Protein AF-A0A0N5BZD2-F1 (afdb_monomer)

Nearest PDB structures (foldseek):
  7xgg-assembly2_D  TM=2.241E-01  e=4.683E+00  synthetic construct

Solvent-accessible surface area (backbone atoms only — not comparable to full-atom values): 16360 Å² total; per-residue (Å²): 124,56,60,62,57,51,47,51,53,45,58,66,35,65,78,34,68,46,75,58,89,97,44,78,42,80,44,70,79,73,68,82,85,70,56,70,70,59,50,28,54,63,69,73,37,58,90,63,58,58,48,58,55,76,68,53,34,55,70,44,29,62,57,26,30,58,45,47,82,82,51,54,44,32,75,64,44,58,78,33,52,57,84,83,73,74,56,97,78,53,53,83,48,41,62,38,61,72,42,56,41,61,50,35,28,56,37,54,47,28,35,46,52,41,29,49,52,54,51,44,38,67,7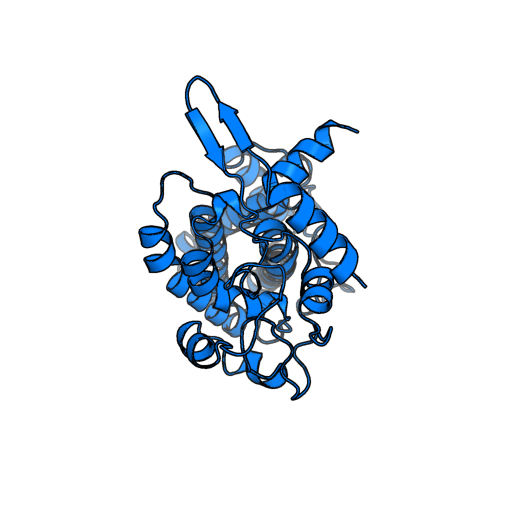4,70,69,51,54,42,46,60,49,25,48,52,50,25,57,47,26,66,77,75,46,101,62,68,54,42,80,68,49,41,58,64,64,61,60,74,55,87,90,61,69,57,56,57,53,89,45,60,74,99,59,54,46,71,47,34,50,51,47,45,50,38,52,28,56,48,42,51,55,50,50,73,73,34,86,86,56,54,70,54,60,53,35,49,34,55,28,34,47,26,51,49,50,48,50,48,62,41,60,46,82,89,59,53,57,65,65,37,48,73,45,45,49,61,35,45,34,47,34,51,50,28,43,51,70,60,38,68,71,52,74,66,34,48,63,65,56,49,55,48,38,48,45,60,20,37,73,56,73,38,56,50,59,82,61,42,54,57,71,59,62,60,54,57,66,76,76,116

Secondary structure (DSSP, 8-state):
-THHHHHHHHHHHHT-EEEETTEEEE---------HHHHHHHTT-----BS-SSS---SSB---GGGTTTS-SHHHHHTTB-SS---TTS-TTGGG---HIIIIIIIIIHHHHHHHHHHHHHHH---HHHHHHHHHHHHHHH-SSTHHHH--TTTT---GGG--TTS----S--HHHHHHHHHHHHHHHHHHHHH-TT--HHHHHHHHHHHHHHHHHHHHH-TTS-HHHHHHHHHHHHHHHHHHHHHH-TT---BHHHHHGGGHHHHHHHH--GGGT-SHHHHHHHTT--

Structure (mmCIF, N/CA/C/O backbone):
data_AF-A0A0N5BZD2-F1
#
_entry.id   AF-A0A0N5BZD2-F1
#
loop_
_atom_site.group_PDB
_atom_site.id
_atom_site.type_symbol
_atom_site.label_atom_id
_atom_site.label_alt_id
_atom_site.label_comp_id
_atom_site.label_asym_id
_atom_site.label_entity_id
_atom_site.label_seq_id
_atom_site.pdbx_PDB_ins_code
_atom_site.Cartn_x
_atom_site.Cartn_y
_atom_site.Cartn_z
_atom_site.occupancy
_atom_site.B_iso_or_equiv
_atom_site.auth_seq_id
_atom_site.auth_comp_id
_atom_site.auth_asym_id
_atom_site.auth_atom_id
_atom_site.pdbx_PDB_model_num
ATOM 1 N N . MET A 1 1 ? -16.026 -17.585 14.829 1.00 62.00 1 MET A N 1
ATOM 2 C CA . MET A 1 1 ? -14.996 -18.369 15.542 1.00 62.00 1 MET A CA 1
ATOM 3 C C . MET A 1 1 ? -14.231 -17.483 16.522 1.00 62.00 1 MET A C 1
ATOM 5 O O . MET A 1 1 ? -14.294 -17.803 17.689 1.00 62.00 1 MET A O 1
ATOM 9 N N . TYR A 1 2 ? -13.684 -16.330 16.109 1.00 76.50 2 TYR A N 1
ATOM 10 C CA . TYR A 1 2 ? -12.877 -15.429 16.964 1.00 76.50 2 TYR A CA 1
ATOM 11 C C . TYR A 1 2 ? -13.615 -14.558 18.003 1.00 76.50 2 TYR A C 1
ATOM 13 O O . TYR A 1 2 ? -12.978 -13.855 18.783 1.00 76.50 2 TYR A O 1
ATOM 21 N N . GLU A 1 3 ? -14.952 -14.544 18.020 1.00 76.69 3 GLU A N 1
ATOM 22 C CA . GLU A 1 3 ? -15.727 -13.659 18.911 1.00 76.69 3 GLU A CA 1
ATOM 23 C C . GLU A 1 3 ? -15.420 -13.933 20.397 1.00 76.69 3 GLU A C 1
ATOM 25 O O . GLU A 1 3 ? -15.344 -13.006 21.204 1.00 76.69 3 GLU A O 1
ATOM 30 N N . ARG A 1 4 ? -15.179 -15.202 20.760 1.00 82.06 4 ARG A N 1
ATOM 31 C CA . ARG A 1 4 ? -14.854 -15.606 22.135 1.00 82.06 4 ARG A CA 1
ATOM 32 C C . ARG A 1 4 ? -13.476 -15.097 22.557 1.00 82.06 4 ARG A C 1
ATOM 34 O O . ARG A 1 4 ? -13.333 -14.595 23.669 1.00 82.06 4 ARG A O 1
ATOM 41 N N . GLU A 1 5 ? -12.484 -15.230 21.687 1.00 84.50 5 GLU A N 1
ATOM 42 C CA . GLU A 1 5 ? -11.100 -14.816 21.905 1.00 84.50 5 GLU A CA 1
ATOM 43 C C . GLU A 1 5 ? -11.002 -13.290 21.990 1.00 84.50 5 GLU A C 1
ATOM 45 O O . GLU A 1 5 ? -10.380 -12.769 22.915 1.00 84.50 5 GLU A O 1
ATOM 50 N N . ILE A 1 6 ? -11.696 -12.573 21.097 1.00 83.25 6 ILE A N 1
ATOM 51 C CA . ILE A 1 6 ? -11.788 -11.106 21.128 1.00 83.25 6 ILE A CA 1
ATOM 52 C C . ILE A 1 6 ? -12.435 -10.651 22.436 1.00 83.25 6 ILE A C 1
ATOM 54 O O . ILE A 1 6 ? -11.870 -9.815 23.141 1.00 83.25 6 ILE A O 1
ATOM 58 N N . ARG A 1 7 ? -13.577 -11.238 22.817 1.00 84.12 7 ARG A N 1
ATOM 59 C CA . ARG A 1 7 ? -14.253 -10.903 24.077 1.00 84.12 7 ARG A CA 1
ATOM 60 C C . ARG A 1 7 ? -13.376 -11.196 25.291 1.00 84.12 7 ARG A C 1
ATOM 62 O O . ARG A 1 7 ? -13.343 -10.402 26.231 1.00 84.12 7 ARG A O 1
ATOM 69 N N . PHE A 1 8 ? -12.655 -12.316 25.281 1.00 84.25 8 PHE A N 1
ATOM 70 C CA . PHE A 1 8 ? -11.709 -12.658 26.339 1.00 84.25 8 PHE A CA 1
ATOM 71 C C . PHE A 1 8 ? -10.589 -11.615 26.450 1.00 84.25 8 PHE A C 1
ATOM 73 O O . PHE A 1 8 ? -10.338 -11.119 27.549 1.00 84.25 8 PHE A O 1
ATOM 80 N N . ALA A 1 9 ? -9.966 -11.242 25.328 1.00 82.38 9 ALA A N 1
ATOM 81 C CA . ALA A 1 9 ? -8.904 -10.241 25.292 1.00 82.38 9 ALA A CA 1
ATOM 82 C C . ALA A 1 9 ? -9.408 -8.871 25.769 1.00 82.38 9 ALA A C 1
ATOM 84 O O . ALA A 1 9 ? -8.851 -8.305 26.707 1.00 82.38 9 ALA A O 1
ATOM 85 N N . VAL A 1 10 ? -10.514 -8.372 25.210 1.00 82.94 10 VAL A N 1
ATOM 86 C CA . VAL A 1 10 ? -11.110 -7.084 25.606 1.00 82.94 10 VAL A CA 1
ATOM 87 C C . VAL A 1 10 ? -11.435 -7.064 27.099 1.00 82.94 10 VAL A C 1
ATOM 89 O O . VAL A 1 10 ? -11.092 -6.102 27.787 1.00 82.94 10 VAL A O 1
ATOM 92 N N . LYS A 1 11 ? -12.026 -8.141 27.635 1.00 83.25 11 LYS A N 1
ATOM 93 C CA . LYS A 1 11 ? -12.341 -8.241 29.065 1.00 83.25 11 LYS A CA 1
ATOM 94 C C . LYS A 1 11 ? -11.089 -8.187 29.944 1.00 83.25 11 LYS A C 1
ATOM 96 O O . LYS A 1 11 ? -11.136 -7.567 30.999 1.00 83.25 11 LYS A O 1
ATOM 101 N N . LYS A 1 12 ? -9.975 -8.798 29.523 1.00 83.31 12 LYS A N 1
ATOM 102 C CA . LYS A 1 12 ? -8.704 -8.751 30.269 1.00 83.31 12 LYS A CA 1
ATOM 103 C C . LYS A 1 12 ? -8.138 -7.336 30.388 1.00 83.31 12 LYS A C 1
ATOM 105 O O . LYS A 1 12 ? -7.534 -7.026 31.408 1.00 83.31 12 LYS A O 1
ATOM 110 N N . PHE A 1 13 ? -8.348 -6.493 29.379 1.00 83.06 13 PHE A N 1
ATOM 111 C CA . PHE A 1 13 ? -7.853 -5.115 29.375 1.00 83.06 13 PHE A CA 1
ATOM 112 C C . PHE A 1 13 ? -8.835 -4.099 29.965 1.00 83.06 13 PHE A C 1
ATOM 114 O O . PHE A 1 13 ? -8.393 -3.045 30.406 1.00 83.06 13 PHE A O 1
ATOM 121 N N . LYS A 1 14 ? -10.142 -4.396 29.995 1.00 76.19 14 LYS A N 1
ATOM 122 C CA . LYS A 1 14 ? -11.198 -3.452 30.410 1.00 76.19 14 LYS A CA 1
ATOM 123 C C . LYS A 1 14 ? -11.001 -2.882 31.820 1.00 76.19 14 LYS A C 1
ATOM 125 O O . LYS A 1 14 ? -11.284 -1.707 32.034 1.00 76.19 14 LYS A O 1
ATOM 130 N N . ASP A 1 15 ? -10.487 -3.700 32.735 1.00 75.00 15 ASP A N 1
ATOM 131 C CA . ASP A 1 15 ? -10.281 -3.334 34.142 1.00 75.00 15 ASP A CA 1
ATOM 132 C C . ASP A 1 15 ? -8.791 -3.161 34.489 1.00 75.00 15 ASP A C 1
ATOM 134 O O . ASP A 1 15 ? -8.424 -3.024 35.657 1.00 75.00 15 ASP A O 1
ATOM 138 N N . LEU A 1 16 ? -7.909 -3.184 33.483 1.00 85.75 16 LEU A N 1
ATOM 139 C CA . LEU A 1 16 ? -6.476 -3.066 33.709 1.00 85.75 16 LEU A CA 1
ATOM 140 C C . LEU A 1 16 ? -6.120 -1.611 34.032 1.00 85.75 16 LEU A C 1
ATOM 142 O O . LEU A 1 16 ? -6.327 -0.698 33.228 1.00 85.75 16 LEU A O 1
ATOM 146 N N . GLN A 1 17 ? -5.534 -1.412 35.207 1.00 87.69 17 GLN A N 1
ATOM 147 C CA . GLN A 1 17 ? -4.931 -0.150 35.612 1.00 87.69 17 GLN A CA 1
ATOM 148 C C . GLN A 1 17 ? -3.417 -0.314 35.686 1.00 87.69 17 GLN A C 1
ATOM 150 O O . GLN A 1 17 ? -2.912 -1.266 36.280 1.00 87.69 17 GLN A O 1
ATOM 155 N N . LEU A 1 18 ? -2.691 0.618 35.075 1.00 87.75 18 LEU A N 1
ATOM 156 C CA . LEU A 1 18 ? -1.237 0.677 35.144 1.00 87.75 18 LEU A CA 1
ATOM 157 C C . LEU A 1 18 ? -0.830 1.814 36.070 1.00 87.75 18 LEU A C 1
ATOM 159 O O . LEU A 1 18 ? -1.182 2.969 35.836 1.00 87.75 18 LEU A O 1
ATOM 163 N N . ASN A 1 19 ? -0.063 1.486 37.105 1.00 89.44 19 ASN A N 1
ATOM 164 C CA . ASN A 1 19 ? 0.576 2.476 37.960 1.00 89.44 19 ASN A CA 1
ATOM 165 C C . ASN A 1 19 ? 1.962 2.769 37.388 1.00 89.44 19 ASN A C 1
ATOM 167 O O . ASN A 1 19 ? 2.849 1.919 37.436 1.00 89.44 19 ASN A O 1
ATOM 171 N N . ILE A 1 20 ? 2.131 3.958 36.812 1.00 90.06 20 ILE A N 1
ATOM 172 C CA . ILE A 1 20 ? 3.412 4.429 36.284 1.00 90.06 20 ILE A CA 1
ATOM 173 C C . ILE A 1 20 ? 3.787 5.676 37.080 1.00 90.06 20 ILE A C 1
ATOM 175 O O . ILE A 1 20 ? 3.118 6.710 36.996 1.00 90.06 20 ILE A O 1
ATOM 179 N N . LEU A 1 21 ? 4.865 5.569 37.860 1.00 90.12 21 LEU A N 1
ATOM 180 C CA . LEU A 1 21 ? 5.273 6.579 38.839 1.00 90.12 21 LEU A CA 1
ATOM 181 C C . LEU A 1 21 ? 4.130 6.853 39.840 1.00 90.12 21 LEU A C 1
ATOM 183 O O . LEU A 1 21 ? 3.623 5.928 40.464 1.00 90.12 21 LEU A O 1
ATOM 187 N N . VAL A 1 22 ? 3.712 8.112 39.982 1.00 91.56 22 VAL A N 1
ATOM 188 C CA . VAL A 1 22 ? 2.628 8.563 40.877 1.00 91.56 22 VAL A CA 1
ATOM 189 C C . VAL A 1 22 ? 1.274 8.700 40.171 1.00 91.56 22 VAL A C 1
ATOM 191 O O . VAL A 1 22 ? 0.357 9.322 40.704 1.00 91.56 22 VAL A O 1
ATOM 194 N N . LYS A 1 23 ? 1.135 8.168 38.950 1.00 92.44 23 LYS A N 1
ATOM 195 C CA . LYS A 1 23 ? -0.106 8.248 38.171 1.00 92.44 23 LYS A CA 1
ATOM 196 C C . LYS A 1 23 ? -0.653 6.861 37.861 1.00 92.44 23 LYS A C 1
ATOM 198 O O . LYS A 1 23 ? 0.081 5.958 37.461 1.00 92.44 23 LYS A O 1
ATOM 203 N N . THR A 1 24 ? -1.967 6.736 37.989 1.00 90.94 24 THR A N 1
ATOM 204 C CA . THR A 1 24 ? -2.726 5.557 37.577 1.00 90.94 24 THR A CA 1
ATOM 205 C C . THR A 1 24 ? -3.370 5.826 36.224 1.00 90.94 24 THR A C 1
ATOM 207 O O . THR A 1 24 ? -4.062 6.828 36.039 1.00 90.94 24 THR A O 1
ATOM 210 N N . PHE A 1 25 ? -3.147 4.923 35.276 1.00 88.94 25 PHE A N 1
ATOM 211 C CA . PHE A 1 25 ? -3.682 4.993 33.923 1.00 88.94 25 PHE A CA 1
ATOM 212 C C . PHE A 1 25 ? -4.662 3.845 33.699 1.00 88.94 25 PHE A C 1
ATOM 214 O O . PHE A 1 25 ? -4.317 2.682 33.903 1.00 88.94 25 PHE A O 1
ATOM 221 N N . SER A 1 26 ? -5.876 4.157 33.243 1.00 84.56 26 SER A N 1
ATOM 222 C CA . SER A 1 26 ? -6.808 3.139 32.748 1.00 84.56 26 SER A CA 1
ATOM 223 C C . SER A 1 26 ? -6.372 2.677 31.361 1.00 84.56 26 SER A C 1
ATOM 225 O O . SER A 1 26 ? -6.234 3.510 30.459 1.00 84.56 26 SER A O 1
ATOM 227 N N . VAL A 1 27 ? -6.209 1.373 31.167 1.00 83.75 27 VAL A N 1
ATOM 228 C CA . VAL A 1 27 ? -5.917 0.806 29.849 1.00 83.75 27 VAL A CA 1
ATOM 229 C C . VAL A 1 27 ? -7.223 0.561 29.102 1.00 83.75 27 VAL A C 1
ATOM 231 O O . VAL A 1 27 ? -8.215 0.111 29.668 1.00 83.75 27 VAL A O 1
ATOM 234 N N . LYS A 1 28 ? -7.235 0.871 27.806 1.00 76.88 28 LYS A N 1
ATOM 235 C CA . LYS A 1 28 ? -8.336 0.541 26.899 1.00 76.88 28 LYS A CA 1
ATOM 236 C C . LYS A 1 28 ? -7.764 -0.093 25.641 1.00 76.88 28 LYS A C 1
ATOM 238 O O . LYS A 1 28 ? -6.715 0.327 25.158 1.00 76.88 28 LYS A O 1
ATOM 243 N N . VAL A 1 29 ? -8.469 -1.080 25.095 1.00 81.50 29 VAL A N 1
ATOM 244 C CA . VAL A 1 29 ? -8.144 -1.623 23.772 1.00 81.50 29 VAL A CA 1
ATOM 245 C C . VAL A 1 29 ? -8.522 -0.571 22.736 1.00 81.50 29 VAL A C 1
ATOM 247 O O . VAL A 1 29 ? -9.700 -0.258 22.591 1.00 81.50 29 VAL A O 1
ATOM 250 N N . LEU A 1 30 ? -7.533 -0.005 22.044 1.00 82.06 30 LEU A N 1
ATOM 251 C CA . LEU A 1 30 ? -7.767 0.969 20.976 1.00 82.06 30 LEU A CA 1
ATOM 252 C C . LEU A 1 30 ? -8.275 0.268 19.712 1.00 82.06 30 LEU A C 1
ATOM 254 O O . LEU A 1 30 ? -9.386 0.532 19.255 1.00 82.06 30 LEU A O 1
ATOM 258 N N . VAL A 1 31 ? -7.471 -0.656 19.185 1.00 87.44 31 VAL A N 1
ATOM 259 C CA . VAL A 1 31 ? -7.733 -1.377 17.941 1.00 87.44 31 VAL A CA 1
ATOM 260 C C . VAL A 1 31 ? -7.325 -2.846 18.065 1.00 87.44 31 VAL A C 1
ATOM 262 O O . VAL A 1 31 ? -6.425 -3.179 18.835 1.00 87.44 31 VAL A O 1
ATOM 265 N N . LEU A 1 32 ? -7.994 -3.720 17.312 1.00 87.06 32 LEU A N 1
ATOM 266 C CA . LEU A 1 32 ? -7.581 -5.104 17.117 1.00 87.06 32 LEU A CA 1
ATOM 267 C C . LEU A 1 32 ? -6.740 -5.164 15.841 1.00 87.06 32 LEU A C 1
ATOM 269 O O . LEU A 1 32 ? -7.246 -4.882 14.759 1.00 87.06 32 LEU A O 1
ATOM 273 N N . ILE A 1 33 ? -5.471 -5.528 15.985 1.00 86.94 33 ILE A N 1
ATOM 274 C CA . ILE A 1 33 ? -4.545 -5.697 14.866 1.00 86.94 33 ILE A CA 1
ATOM 275 C C . ILE A 1 33 ? -4.614 -7.145 14.383 1.00 86.94 33 ILE A C 1
ATOM 277 O O . ILE A 1 33 ? -4.569 -8.071 15.194 1.00 86.94 33 ILE A O 1
ATOM 281 N N . GLY A 1 34 ? -4.730 -7.343 13.073 1.00 82.06 34 GLY A N 1
ATOM 282 C CA . GLY A 1 34 ? -4.668 -8.665 12.464 1.00 82.06 34 GLY A CA 1
ATOM 283 C C . GLY A 1 34 ? -4.996 -8.650 10.977 1.00 82.06 34 GLY A C 1
ATOM 284 O O . GLY A 1 34 ? -5.489 -7.655 10.443 1.00 82.06 34 GLY A O 1
ATOM 285 N N . ASP A 1 35 ? -4.760 -9.787 10.329 1.00 85.88 35 ASP A N 1
ATOM 286 C CA . ASP A 1 35 ? -5.022 -9.958 8.904 1.00 85.88 35 ASP A CA 1
ATOM 287 C C . ASP A 1 35 ? -6.486 -9.716 8.544 1.00 85.88 35 ASP A C 1
ATOM 289 O O . ASP A 1 35 ? -7.420 -9.991 9.311 1.00 85.88 35 ASP A O 1
ATOM 293 N N . HIS A 1 36 ? -6.711 -9.306 7.294 1.00 89.38 36 HIS A N 1
ATOM 294 C CA . HIS A 1 36 ? -8.057 -9.114 6.771 1.00 89.38 36 HIS A CA 1
ATOM 295 C C . HIS A 1 36 ? -8.956 -10.346 6.932 1.00 89.38 36 HIS A C 1
ATOM 297 O O . HIS A 1 36 ? -10.152 -10.171 7.142 1.00 89.38 36 HIS A O 1
ATOM 303 N N . VAL A 1 37 ? -8.416 -11.568 6.883 1.00 89.50 37 VAL A N 1
ATOM 304 C CA . VAL A 1 37 ? -9.188 -12.806 7.096 1.00 89.50 37 VAL A CA 1
ATOM 305 C C . VAL A 1 37 ? -9.797 -12.850 8.497 1.00 89.50 37 VAL A C 1
ATOM 307 O O . VAL A 1 37 ? -11.003 -13.063 8.634 1.00 89.50 37 VAL A O 1
ATOM 310 N N . ILE A 1 38 ? -8.982 -12.594 9.522 1.00 88.31 38 ILE A N 1
ATOM 311 C CA . ILE A 1 38 ? -9.401 -12.610 10.929 1.00 88.31 38 ILE A CA 1
ATOM 312 C C . ILE A 1 38 ? -10.401 -11.482 11.181 1.00 88.31 38 ILE A C 1
ATOM 314 O O . ILE A 1 38 ? -11.455 -11.697 11.782 1.00 88.31 38 ILE A O 1
ATOM 318 N N . LEU A 1 39 ? -10.108 -10.286 10.668 1.00 89.44 39 LEU A N 1
ATOM 319 C CA . LEU A 1 39 ? -10.983 -9.130 10.833 1.00 89.44 39 LEU A CA 1
ATOM 320 C C . LEU A 1 39 ? -12.328 -9.319 10.115 1.00 89.44 39 LEU A C 1
ATOM 322 O O . LEU A 1 39 ? -13.361 -8.946 10.661 1.00 89.44 39 LEU A O 1
ATOM 326 N N . GLN A 1 40 ? -12.368 -9.940 8.932 1.00 90.69 40 GLN A N 1
ATOM 327 C CA . GLN A 1 40 ? -13.643 -10.252 8.270 1.00 90.69 40 GLN A CA 1
ATOM 328 C C . GLN A 1 40 ? -14.499 -11.209 9.104 1.00 90.69 40 GLN A C 1
ATOM 330 O O . GLN A 1 40 ? -15.701 -10.980 9.249 1.00 90.69 40 GLN A O 1
ATOM 335 N N . ASP A 1 41 ? -13.884 -12.231 9.705 1.00 88.94 41 ASP A N 1
ATOM 336 C CA . ASP A 1 41 ? -14.589 -13.161 10.589 1.00 88.94 41 ASP A CA 1
ATOM 337 C C . ASP A 1 41 ? -15.091 -12.464 11.868 1.00 88.94 41 ASP A C 1
ATOM 339 O O . ASP A 1 41 ? -16.209 -12.739 12.311 1.00 88.94 41 ASP A O 1
ATOM 343 N N . ALA A 1 42 ? -14.310 -11.537 12.436 1.00 87.50 42 ALA A N 1
ATOM 344 C CA . ALA A 1 42 ? -14.705 -10.745 13.604 1.00 87.50 42 ALA A CA 1
ATOM 345 C C . ALA A 1 42 ? -15.951 -9.888 13.324 1.00 87.50 42 ALA A C 1
ATOM 347 O O . ALA A 1 42 ? -16.896 -9.878 14.111 1.00 87.50 42 ALA A O 1
ATOM 348 N N . TYR A 1 43 ? -15.999 -9.231 12.163 1.00 88.88 43 TYR A N 1
ATOM 349 C CA . TYR A 1 43 ? -17.129 -8.388 11.753 1.00 88.88 43 TYR A CA 1
ATOM 350 C C . TYR A 1 43 ? -18.235 -9.147 10.999 1.00 88.88 43 TYR A C 1
ATOM 352 O O . TYR A 1 43 ? -19.142 -8.516 10.455 1.00 88.88 43 TYR A O 1
ATOM 360 N N . LYS A 1 44 ? -18.186 -10.489 10.962 1.00 88.31 44 LYS A N 1
ATOM 361 C CA . LYS A 1 44 ? -19.178 -11.359 10.294 1.00 88.31 44 LYS A CA 1
ATOM 362 C C . LYS A 1 44 ? -19.410 -10.971 8.824 1.00 88.31 44 LYS A C 1
ATOM 364 O O . LYS A 1 44 ? -20.537 -10.989 8.328 1.00 88.31 44 LYS A O 1
ATOM 369 N N . ARG A 1 45 ? -18.337 -10.598 8.121 1.00 89.81 45 ARG A N 1
ATOM 370 C CA . ARG A 1 45 ? -18.357 -10.227 6.699 1.00 89.81 45 ARG A CA 1
ATOM 371 C C . ARG A 1 45 ? -17.882 -11.383 5.822 1.00 89.81 45 ARG A C 1
ATOM 373 O O . ARG A 1 45 ? -17.126 -12.254 6.246 1.00 89.81 45 ARG A O 1
ATOM 380 N N . LEU A 1 46 ? -18.334 -11.385 4.569 1.00 90.88 46 LEU A N 1
ATOM 381 C CA . LEU A 1 46 ? -17.950 -12.404 3.596 1.00 90.88 46 LEU A CA 1
ATOM 382 C C . LEU A 1 46 ? -16.458 -12.301 3.255 1.00 90.88 46 LEU A C 1
ATOM 384 O O . LEU A 1 46 ? -15.934 -11.226 2.962 1.00 90.88 46 LEU A O 1
ATOM 388 N N . LYS A 1 47 ? -15.779 -13.447 3.219 1.00 91.00 47 LYS A N 1
ATOM 389 C CA . LYS A 1 47 ? -14.361 -13.564 2.850 1.00 91.00 47 LYS A CA 1
ATOM 390 C C . LYS A 1 47 ? -14.176 -13.629 1.335 1.00 91.00 47 LYS A C 1
ATOM 392 O O . LYS A 1 47 ? -13.668 -14.608 0.797 1.00 91.00 47 LYS A O 1
ATOM 397 N N . ASN A 1 48 ? -14.626 -12.586 0.644 1.00 88.50 48 ASN A N 1
ATOM 398 C CA . ASN A 1 48 ? -14.380 -12.419 -0.781 1.00 88.50 48 ASN A CA 1
ATOM 399 C C . ASN A 1 48 ? -13.262 -11.398 -1.004 1.00 88.50 48 ASN A C 1
ATOM 401 O O . ASN A 1 48 ? -13.475 -10.192 -0.910 1.00 88.50 48 ASN A O 1
ATOM 405 N N . PHE A 1 49 ? -12.065 -11.900 -1.294 1.00 86.81 49 PHE A N 1
ATOM 406 C CA . PHE A 1 49 ? -10.888 -11.063 -1.537 1.00 86.81 49 PHE A CA 1
ATOM 407 C C . PHE A 1 49 ? -10.628 -10.804 -3.025 1.00 86.81 49 PHE A C 1
ATOM 409 O O . PHE A 1 49 ? -9.730 -10.035 -3.379 1.00 86.81 49 PHE A O 1
ATOM 416 N N . LYS A 1 50 ? -11.424 -11.441 -3.892 1.00 78.75 50 LYS A N 1
ATOM 417 C CA . LYS A 1 50 ? -11.436 -11.213 -5.334 1.00 78.75 50 LYS A CA 1
ATOM 418 C C . LYS A 1 50 ? -12.413 -10.062 -5.587 1.00 78.75 50 LYS A C 1
ATOM 420 O O . LYS A 1 50 ? -13.523 -10.089 -5.066 1.00 78.75 50 LYS A O 1
ATOM 425 N N . CYS A 1 51 ? -12.023 -9.041 -6.350 1.00 81.94 51 CYS A N 1
ATOM 426 C CA . CYS A 1 51 ? -12.880 -7.890 -6.684 1.00 81.94 51 CYS A CA 1
ATOM 427 C C . CYS A 1 51 ? -14.013 -8.272 -7.660 1.00 81.94 51 CYS A C 1
ATOM 429 O O . CYS A 1 51 ? -14.115 -7.746 -8.763 1.00 81.94 51 CYS A O 1
ATOM 431 N N . GLN A 1 52 ? -14.822 -9.261 -7.287 1.00 87.12 52 GLN A N 1
ATOM 432 C CA . GLN A 1 52 ? -15.847 -9.892 -8.106 1.00 87.12 52 GLN A CA 1
ATOM 433 C C . GLN A 1 52 ? -17.111 -10.114 -7.282 1.00 87.12 52 GLN A C 1
ATOM 435 O O . GLN A 1 52 ? -17.040 -10.424 -6.096 1.00 87.12 52 GLN A O 1
ATOM 440 N N . GLY A 1 53 ? -18.268 -10.006 -7.928 1.00 90.69 53 GLY A N 1
ATOM 441 C CA . GLY A 1 53 ? -19.570 -10.156 -7.283 1.00 90.69 53 GLY A CA 1
ATOM 442 C C . GLY A 1 53 ? -20.176 -8.831 -6.827 1.00 90.69 53 GLY A C 1
ATOM 443 O O . GLY A 1 53 ? -19.505 -7.802 -6.765 1.00 90.69 53 GLY A O 1
ATOM 444 N N . SER A 1 54 ? -21.473 -8.883 -6.544 1.00 93.50 54 SER A N 1
ATOM 445 C CA . SER A 1 54 ? -22.322 -7.732 -6.221 1.00 93.50 54 SER A CA 1
ATOM 446 C C . SER A 1 54 ? -22.628 -7.596 -4.730 1.00 93.50 54 SER A C 1
ATOM 448 O O . SER A 1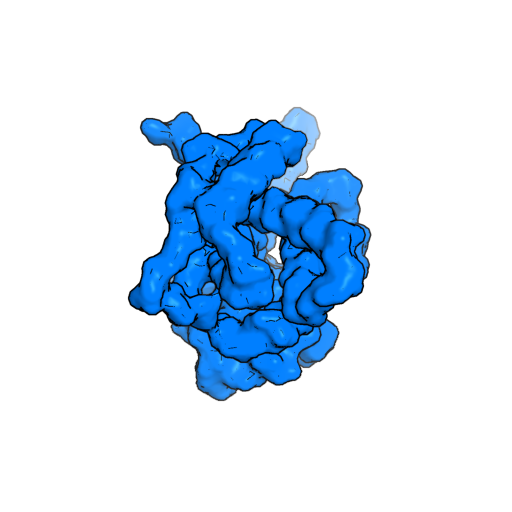 54 ? -23.205 -6.602 -4.315 1.00 93.50 54 SER A O 1
ATOM 450 N N . THR A 1 55 ? -22.269 -8.581 -3.905 1.00 93.56 55 THR A N 1
ATOM 451 C CA . THR A 1 55 ? -22.519 -8.511 -2.463 1.00 93.56 55 THR A CA 1
ATOM 452 C C . THR A 1 55 ? -21.416 -7.701 -1.784 1.00 93.56 55 THR A C 1
ATOM 454 O O . THR A 1 55 ? -20.253 -8.106 -1.862 1.00 93.56 55 THR A O 1
ATOM 457 N N . PRO A 1 56 ? -21.732 -6.602 -1.074 1.00 92.69 56 PRO A N 1
ATOM 458 C CA . PRO A 1 56 ? -20.732 -5.814 -0.364 1.00 92.69 56 PRO A CA 1
ATOM 459 C C . PRO A 1 56 ? -20.018 -6.627 0.718 1.00 92.69 56 PRO A C 1
ATOM 461 O O . PRO A 1 56 ? -20.648 -7.149 1.640 1.00 92.69 56 PRO A O 1
ATOM 464 N N . VAL A 1 57 ? -18.690 -6.701 0.628 1.00 93.19 57 VAL A N 1
ATOM 465 C CA . VAL A 1 57 ? -17.861 -7.500 1.549 1.00 93.19 57 VAL A CA 1
ATOM 466 C C . VAL A 1 57 ? -16.941 -6.661 2.423 1.00 93.19 57 VAL A C 1
ATOM 468 O O . VAL A 1 57 ? -16.544 -7.121 3.486 1.00 93.19 57 VAL A O 1
ATOM 471 N N . CYS A 1 58 ? -16.622 -5.429 2.022 1.00 93.81 58 CYS A N 1
ATOM 472 C CA . CYS A 1 58 ? -15.793 -4.530 2.816 1.00 93.81 58 CYS A CA 1
ATOM 473 C C . CYS A 1 58 ? -16.433 -4.240 4.180 1.00 93.81 58 CYS A C 1
ATOM 475 O O . CYS A 1 58 ? -17.608 -3.869 4.270 1.00 93.81 58 CYS A O 1
ATOM 477 N N . ARG A 1 59 ? -15.637 -4.376 5.247 1.00 93.06 59 ARG A N 1
ATOM 478 C CA . ARG A 1 59 ? -16.030 -3.974 6.606 1.00 93.06 59 ARG A CA 1
ATOM 479 C C . ARG A 1 59 ? -16.149 -2.453 6.776 1.00 93.06 59 ARG A C 1
ATOM 481 O O . ARG A 1 59 ? -16.877 -2.026 7.658 1.00 93.06 59 ARG A O 1
ATOM 488 N N . CYS A 1 60 ? -15.527 -1.654 5.907 1.00 94.88 60 CYS A N 1
ATOM 489 C CA . CYS A 1 60 ? -15.549 -0.187 5.973 1.00 94.88 60 CYS A CA 1
ATOM 490 C C . CYS A 1 60 ? -16.691 0.447 5.169 1.00 94.88 60 CYS A C 1
ATOM 492 O O . CYS A 1 60 ? -17.199 1.494 5.558 1.00 94.88 60 CYS A O 1
ATOM 494 N N . CYS A 1 61 ? -17.082 -0.142 4.031 1.00 95.12 61 CYS A N 1
ATOM 495 C CA . CYS A 1 61 ? -18.032 0.476 3.103 1.00 95.12 61 CYS A CA 1
ATOM 496 C C . CYS A 1 61 ? -19.033 -0.512 2.482 1.00 95.12 61 CYS A C 1
ATOM 498 O O . CYS A 1 61 ? -18.853 -1.733 2.504 1.00 95.12 61 CYS A O 1
ATOM 500 N N . THR A 1 62 ? -20.112 0.036 1.930 1.00 95.50 62 THR A N 1
ATOM 501 C CA . THR A 1 62 ? -21.199 -0.692 1.261 1.00 95.50 62 THR A CA 1
ATOM 502 C C . THR A 1 62 ? -20.954 -0.919 -0.229 1.00 95.50 62 THR A C 1
ATOM 504 O O . THR A 1 62 ? -21.809 -1.494 -0.891 1.00 95.50 62 THR A O 1
ATOM 507 N N . LEU A 1 63 ? -19.797 -0.510 -0.753 1.00 95.25 63 LEU A N 1
ATOM 508 C CA . LEU A 1 63 ? -19.455 -0.679 -2.161 1.00 95.25 63 LEU A CA 1
ATOM 509 C C . LEU A 1 63 ? -19.289 -2.167 -2.510 1.00 95.25 63 LEU A C 1
ATOM 511 O O . LEU A 1 63 ? -18.645 -2.931 -1.771 1.00 95.25 63 LEU A O 1
ATOM 515 N N . SER A 1 64 ? -19.845 -2.571 -3.649 1.00 94.38 64 SER A N 1
ATOM 516 C CA . SER A 1 64 ? -19.769 -3.949 -4.128 1.00 94.38 64 SER A CA 1
ATOM 517 C C . SER A 1 64 ? -18.400 -4.233 -4.762 1.00 94.38 64 SER A C 1
ATOM 519 O O . SER A 1 64 ? -17.822 -3.341 -5.385 1.00 94.38 64 SER A O 1
ATOM 521 N N . PRO A 1 65 ? -17.854 -5.459 -4.653 1.00 93.06 65 PRO A N 1
ATOM 522 C CA . PRO A 1 65 ? -16.535 -5.787 -5.203 1.00 93.06 65 PRO A CA 1
ATOM 523 C C . PRO A 1 65 ? -16.361 -5.481 -6.698 1.00 93.06 65 PRO A C 1
ATOM 525 O O . PRO A 1 65 ? -15.298 -5.019 -7.108 1.00 93.06 65 PRO A O 1
ATOM 528 N N . ASN A 1 66 ? -17.395 -5.707 -7.512 1.00 91.56 66 ASN A N 1
ATOM 529 C CA . ASN A 1 66 ? -17.387 -5.392 -8.945 1.00 91.56 66 ASN A CA 1
ATOM 530 C C . ASN A 1 66 ? -17.326 -3.880 -9.251 1.00 91.56 66 ASN A C 1
ATOM 532 O O . ASN A 1 66 ? -16.976 -3.501 -10.366 1.00 91.56 66 ASN A O 1
ATOM 536 N N . GLU A 1 67 ? -17.616 -3.015 -8.278 1.00 92.75 67 GLU A N 1
ATOM 537 C CA . GLU A 1 67 ? -17.565 -1.555 -8.416 1.00 92.75 67 GLU A CA 1
ATOM 538 C C . GLU A 1 67 ? -16.208 -0.964 -7.994 1.00 92.75 67 GLU A C 1
ATOM 540 O O . GLU A 1 67 ? -15.950 0.217 -8.224 1.00 92.75 67 GLU A O 1
ATOM 545 N N . TYR A 1 68 ? -15.298 -1.756 -7.409 1.00 91.31 68 TYR A N 1
ATOM 546 C CA . TYR A 1 68 ? -13.997 -1.258 -6.921 1.00 91.31 68 TYR A CA 1
ATOM 547 C C . TYR A 1 68 ? -13.105 -0.732 -8.049 1.00 91.31 68 TYR A C 1
ATOM 549 O O . TYR A 1 68 ? -12.263 0.142 -7.838 1.00 91.31 68 TYR A O 1
ATOM 557 N N . ILE A 1 69 ? -13.286 -1.248 -9.265 1.00 87.44 69 ILE A N 1
ATOM 558 C CA . ILE A 1 69 ? -12.508 -0.826 -10.432 1.00 87.44 69 ILE A CA 1
ATOM 559 C C . ILE A 1 69 ? -12.929 0.570 -10.899 1.00 87.44 69 ILE A C 1
ATOM 561 O O . ILE A 1 69 ? -12.060 1.344 -11.297 1.00 87.44 69 ILE A O 1
ATOM 565 N N . THR A 1 70 ? -14.221 0.900 -10.821 1.00 89.31 70 THR A N 1
ATOM 566 C CA . THR A 1 70 ? -14.800 2.162 -11.313 1.00 89.31 70 THR A CA 1
ATOM 567 C C . THR A 1 70 ? -14.909 3.232 -10.223 1.00 89.31 70 THR A C 1
ATOM 569 O O . THR A 1 70 ? -14.794 4.428 -10.505 1.00 89.31 70 THR A O 1
ATOM 572 N N . THR A 1 71 ? -15.057 2.815 -8.965 1.00 93.00 71 THR A N 1
ATOM 573 C CA . THR A 1 71 ? -15.166 3.681 -7.785 1.00 93.00 71 THR A CA 1
ATOM 574 C C . THR A 1 71 ? -13.934 3.507 -6.902 1.00 93.00 71 THR A C 1
ATOM 576 O O . THR A 1 71 ? -13.945 2.786 -5.909 1.00 93.00 71 THR A O 1
ATOM 579 N N . PHE A 1 72 ? -12.845 4.169 -7.299 1.00 91.44 72 PHE A N 1
ATOM 580 C CA . PHE A 1 72 ? -11.514 3.962 -6.714 1.00 91.44 72 PHE A CA 1
ATOM 581 C C . PHE A 1 72 ? -10.830 5.221 -6.189 1.00 91.44 72 PHE A C 1
ATOM 583 O O . PHE A 1 72 ? -9.709 5.136 -5.711 1.00 91.44 72 PHE A O 1
ATOM 590 N N . LEU A 1 73 ? -11.465 6.385 -6.318 1.00 94.38 73 LEU A N 1
ATOM 591 C CA . LEU A 1 73 ? -10.974 7.603 -5.683 1.00 94.38 73 LEU A CA 1
ATOM 592 C C . LEU A 1 73 ? -11.509 7.651 -4.258 1.00 94.38 73 LEU A C 1
ATOM 594 O O . LEU A 1 73 ? -12.709 7.444 -4.047 1.00 94.38 73 LEU A O 1
ATOM 598 N N . SER A 1 74 ? -10.642 7.983 -3.309 1.00 94.38 74 SER A N 1
ATOM 599 C CA . SER A 1 74 ? -10.934 7.988 -1.874 1.00 94.38 74 SER A CA 1
ATOM 600 C C . SER A 1 74 ? -12.200 8.788 -1.558 1.00 94.38 74 SER A C 1
ATOM 602 O O . SER A 1 74 ? -13.066 8.324 -0.829 1.00 94.38 74 SER A O 1
ATOM 604 N N . GLU A 1 75 ? -12.383 9.950 -2.194 1.00 94.50 75 GLU A N 1
ATOM 605 C CA . GLU A 1 75 ? -13.584 10.781 -2.011 1.00 94.50 75 GLU A CA 1
ATOM 606 C C . GLU A 1 75 ? -14.880 10.110 -2.469 1.00 94.50 75 GLU A C 1
ATOM 608 O O . GLU A 1 75 ? -15.933 10.299 -1.864 1.00 94.50 75 GLU A O 1
ATOM 613 N N . LYS A 1 76 ? -14.827 9.333 -3.555 1.00 95.69 76 LYS A N 1
ATOM 614 C CA . LYS A 1 76 ? -16.000 8.599 -4.031 1.00 95.69 76 LYS A CA 1
ATOM 615 C C . LYS A 1 76 ? -16.306 7.441 -3.089 1.00 95.69 76 LYS A C 1
ATOM 617 O O . LYS A 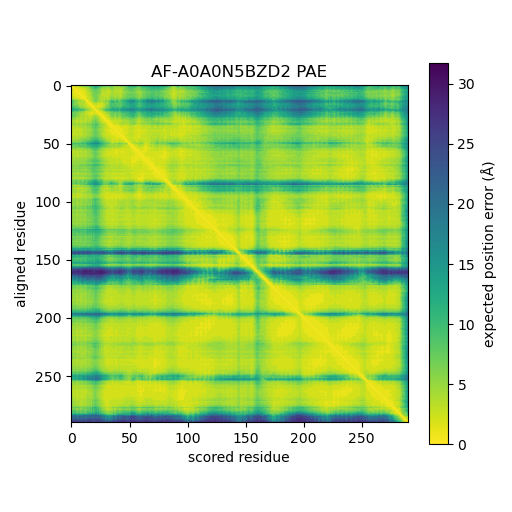1 76 ? -17.468 7.234 -2.764 1.00 95.69 76 LYS A O 1
ATOM 622 N N . VAL A 1 77 ? -15.273 6.733 -2.629 1.00 95.81 77 VAL A N 1
ATOM 623 C CA . VAL A 1 77 ? -15.396 5.606 -1.695 1.00 95.81 77 VAL A CA 1
ATOM 624 C C . VAL A 1 77 ? -15.921 6.056 -0.325 1.00 95.81 77 VAL A C 1
ATOM 626 O O . VAL A 1 77 ? -16.766 5.369 0.246 1.00 95.81 77 VAL A O 1
ATOM 629 N N . GLU A 1 78 ? -15.506 7.229 0.172 1.00 94.38 78 GLU A N 1
ATOM 630 C CA . GLU A 1 78 ? -15.966 7.804 1.449 1.00 94.38 78 GLU A CA 1
ATOM 631 C C . GLU A 1 78 ? -17.501 7.967 1.513 1.00 94.38 78 GLU A C 1
ATOM 633 O O . GLU A 1 78 ? -18.088 7.862 2.589 1.00 94.38 78 GLU A O 1
ATOM 638 N N . LYS A 1 79 ? -18.179 8.143 0.369 1.00 95.50 79 LYS A N 1
ATOM 639 C CA . LYS A 1 79 ? -19.652 8.255 0.298 1.00 95.50 79 LYS A CA 1
ATOM 640 C C . LYS A 1 79 ? -20.383 6.952 0.629 1.00 95.50 79 LYS A C 1
ATOM 642 O O . LYS A 1 79 ? -21.579 6.980 0.894 1.00 95.50 79 LYS A O 1
ATOM 647 N N . PHE A 1 80 ? -19.672 5.827 0.613 1.00 96.38 80 PHE A N 1
ATOM 648 C CA . PHE A 1 80 ? -20.211 4.495 0.886 1.00 96.38 80 PHE A CA 1
ATOM 649 C C . PHE A 1 80 ? -19.811 3.979 2.271 1.00 96.38 80 PHE A C 1
ATOM 651 O O . PHE A 1 80 ? -20.003 2.795 2.547 1.00 96.38 80 PHE A O 1
ATOM 658 N N . LEU A 1 81 ? -19.212 4.812 3.132 1.00 94.69 81 LEU A N 1
ATOM 659 C CA . LEU A 1 81 ? -18.814 4.381 4.472 1.00 94.69 81 LEU A CA 1
ATOM 660 C C . LEU A 1 81 ? -20.011 3.837 5.249 1.00 94.69 81 LEU A C 1
ATOM 662 O O . LEU A 1 81 ? -21.103 4.408 5.261 1.00 94.69 81 LEU A O 1
ATOM 666 N N . ARG A 1 82 ? -19.781 2.706 5.906 1.00 91.44 82 ARG A N 1
ATOM 667 C CA . ARG A 1 82 ? -20.787 2.041 6.718 1.00 91.44 82 ARG A CA 1
ATOM 668 C C . ARG A 1 82 ? -21.046 2.824 7.992 1.00 91.44 82 ARG A C 1
ATOM 670 O O . ARG A 1 82 ? -20.131 3.306 8.654 1.00 91.44 82 ARG A O 1
ATOM 677 N N . THR A 1 83 ? -22.314 2.874 8.366 1.00 86.12 83 THR A N 1
ATOM 678 C CA . THR A 1 83 ? -22.766 3.321 9.687 1.00 86.12 83 THR A CA 1
ATOM 679 C C . THR A 1 83 ? -23.373 2.171 10.493 1.00 86.12 83 THR A C 1
ATOM 681 O O . THR A 1 83 ? -23.592 2.321 11.691 1.00 86.12 83 THR A O 1
ATOM 684 N N . ASP A 1 84 ? -23.591 1.017 9.848 1.00 83.00 84 ASP A N 1
ATOM 685 C CA . ASP A 1 84 ? -24.210 -0.197 10.390 1.00 83.00 84 ASP A CA 1
ATOM 686 C C . ASP A 1 84 ? -23.221 -1.134 11.101 1.00 83.00 84 ASP A C 1
ATOM 688 O O . ASP A 1 84 ? -23.631 -2.113 11.721 1.00 83.00 84 ASP A O 1
ATOM 692 N N . VAL A 1 85 ? -21.914 -0.881 10.995 1.00 77.44 85 VAL A N 1
ATOM 693 C CA . VAL A 1 85 ? -20.889 -1.777 11.546 1.00 77.44 85 VAL A CA 1
ATOM 694 C C . VAL A 1 85 ? -20.635 -1.427 12.999 1.00 77.44 85 VAL A C 1
ATOM 696 O O . VAL A 1 85 ? -19.999 -0.424 13.311 1.00 77.44 85 VAL A O 1
ATOM 699 N N . ILE A 1 86 ? -21.119 -2.284 13.892 1.00 74.25 86 ILE A N 1
ATOM 700 C CA . ILE A 1 86 ? -20.832 -2.204 15.320 1.00 74.25 86 ILE A CA 1
ATOM 701 C C . ILE A 1 86 ? -20.473 -3.609 15.793 1.00 74.25 86 ILE A C 1
ATOM 703 O O . ILE A 1 86 ? -21.281 -4.532 15.702 1.00 74.25 86 ILE A O 1
ATOM 707 N N . HIS A 1 87 ? -19.251 -3.776 16.293 1.00 84.31 87 HIS A N 1
ATOM 708 C CA . HIS A 1 87 ? -18.875 -4.975 17.033 1.00 84.31 87 HIS A CA 1
ATOM 709 C C . HIS A 1 87 ? -19.175 -4.737 18.521 1.00 84.31 87 HIS A C 1
ATOM 711 O O . HIS A 1 87 ? -18.776 -3.698 19.043 1.00 84.31 87 HIS A O 1
ATOM 717 N N . PRO A 1 88 ? -19.844 -5.665 19.230 1.00 81.31 88 PRO A N 1
ATOM 718 C CA . PRO A 1 88 ? -20.299 -5.432 20.606 1.00 81.31 88 PRO A CA 1
ATOM 719 C C . PRO A 1 88 ? -19.152 -5.163 21.588 1.00 81.31 88 PRO A C 1
ATOM 721 O O . PRO A 1 88 ? -19.323 -4.430 22.556 1.00 81.31 88 PRO A O 1
ATOM 724 N N . ASP A 1 89 ? -17.985 -5.754 21.325 1.00 83.75 89 ASP A N 1
ATOM 725 C CA . ASP A 1 89 ? -16.819 -5.686 22.208 1.00 83.75 89 ASP A CA 1
ATOM 726 C C . ASP A 1 89 ? -15.696 -4.744 21.704 1.00 83.75 89 ASP A C 1
ATOM 728 O O . ASP A 1 89 ? -14.701 -4.579 22.402 1.00 83.75 89 ASP A O 1
ATOM 732 N N . LEU A 1 90 ? -15.802 -4.135 20.510 1.00 84.00 90 LEU A N 1
ATOM 733 C CA . LEU A 1 90 ? -14.737 -3.275 19.951 1.00 84.00 90 LEU A CA 1
ATOM 734 C C . LEU A 1 90 ? -15.222 -1.837 19.756 1.00 84.00 90 LEU A C 1
ATOM 736 O O . LEU A 1 90 ? -16.389 -1.593 19.461 1.00 84.00 90 LEU A O 1
ATOM 740 N N . ASN A 1 91 ? -14.303 -0.878 19.888 1.00 82.19 91 ASN A N 1
ATOM 741 C CA . ASN A 1 91 ? -14.608 0.528 19.642 1.00 82.19 91 ASN A CA 1
ATOM 742 C C . ASN A 1 91 ? -14.960 0.775 18.171 1.00 82.19 91 ASN A C 1
ATOM 744 O O . ASN A 1 91 ? -14.388 0.161 17.269 1.00 82.19 91 ASN A O 1
ATOM 748 N N . LYS A 1 92 ? -15.854 1.740 17.939 1.00 85.81 92 LYS A N 1
ATOM 749 C CA . LYS A 1 92 ? -16.162 2.248 16.598 1.00 85.81 92 LYS A CA 1
ATOM 750 C C . LYS A 1 92 ? -14.887 2.737 15.900 1.00 85.81 92 LYS A C 1
ATOM 752 O O . LYS A 1 92 ? -14.057 3.390 16.530 1.00 85.81 92 LYS A O 1
ATOM 757 N N . GLY A 1 93 ? -14.762 2.455 14.606 1.00 88.88 93 GLY A N 1
ATOM 758 C CA . GLY A 1 93 ? -13.600 2.802 13.790 1.00 88.88 93 GLY A CA 1
ATOM 759 C C . GLY A 1 93 ? -12.581 1.670 13.673 1.00 88.88 93 GLY A C 1
ATOM 760 O O . GLY A 1 93 ? -11.734 1.703 12.787 1.00 88.88 93 GLY A O 1
ATOM 761 N N . ASN A 1 94 ? -12.669 0.636 14.512 1.00 90.25 94 ASN A N 1
ATOM 762 C CA . ASN A 1 94 ? -11.796 -0.534 14.447 1.00 90.25 94 ASN A CA 1
ATOM 763 C C . ASN A 1 94 ? -12.025 -1.343 13.153 1.00 90.25 94 ASN A C 1
ATOM 765 O O . ASN A 1 94 ? -11.092 -1.913 12.596 1.00 90.25 94 ASN A O 1
ATOM 769 N N . GLU A 1 95 ? -13.232 -1.293 12.585 1.00 91.94 95 GLU A N 1
ATOM 770 C CA . GLU A 1 95 ? -13.535 -1.843 11.264 1.00 91.94 95 GLU A CA 1
ATOM 771 C C 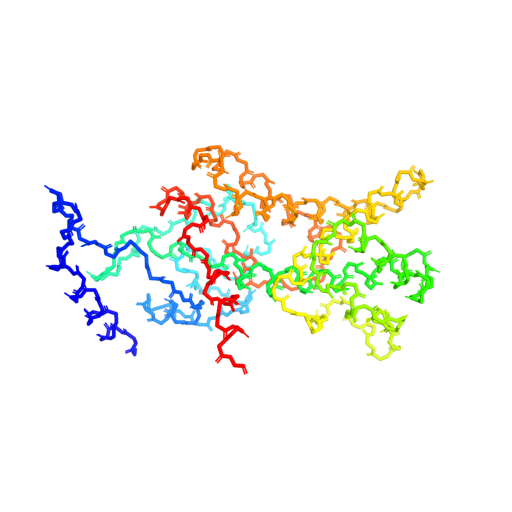. GLU A 1 95 ? -12.703 -1.208 10.139 1.00 91.94 95 GLU A C 1
ATOM 773 O O . GLU A 1 95 ? -12.468 -1.853 9.119 1.00 91.94 95 GLU A O 1
ATOM 778 N N . LEU A 1 96 ? -12.219 0.025 10.337 1.00 93.75 96 LEU A N 1
ATOM 779 C CA . LEU A 1 96 ? -11.412 0.764 9.364 1.00 93.75 96 LEU A CA 1
ATOM 780 C C . LEU A 1 96 ? -9.941 0.355 9.370 1.00 93.75 96 LEU A C 1
ATOM 782 O O . LEU A 1 96 ? -9.219 0.728 8.448 1.00 93.75 96 LEU A O 1
ATOM 786 N N . TYR A 1 97 ? -9.494 -0.376 10.394 1.00 93.81 97 TYR A N 1
ATOM 787 C CA . TYR A 1 97 ? -8.101 -0.783 10.527 1.00 93.81 97 TYR A CA 1
ATOM 788 C C . TYR A 1 97 ? -7.627 -1.547 9.291 1.00 93.81 97 TYR A C 1
ATOM 790 O O . TYR A 1 97 ? -8.352 -2.399 8.788 1.00 93.81 97 TYR A O 1
ATOM 798 N N . SER A 1 98 ? -6.411 -1.276 8.834 1.00 92.62 98 SER A N 1
ATOM 799 C CA . SER A 1 98 ? -5.661 -2.045 7.840 1.00 92.62 98 SER A CA 1
ATOM 800 C C . SER A 1 98 ? -4.196 -1.947 8.232 1.00 92.62 98 SER A C 1
ATOM 802 O O . SER A 1 98 ? -3.746 -0.866 8.630 1.00 92.62 98 SER A O 1
ATOM 804 N N . ASP A 1 99 ? -3.454 -3.041 8.129 1.00 90.88 99 ASP A N 1
ATOM 805 C CA . ASP A 1 99 ? -2.046 -3.007 8.484 1.00 90.88 99 ASP A CA 1
ATOM 806 C C . ASP A 1 99 ? -1.212 -2.589 7.281 1.00 90.88 99 ASP A C 1
ATOM 808 O O . ASP A 1 99 ? -0.941 -3.384 6.386 1.00 90.88 99 ASP A O 1
ATOM 812 N N . TYR A 1 100 ? -0.736 -1.346 7.295 1.00 90.56 100 TYR A N 1
ATOM 813 C CA . TYR A 1 100 ? 0.139 -0.823 6.250 1.00 90.56 100 TYR A CA 1
ATOM 814 C C . TYR A 1 100 ? 1.312 -1.752 5.908 1.00 90.56 100 TYR A C 1
ATOM 816 O O . TYR A 1 100 ? 1.660 -1.861 4.733 1.00 90.56 100 TYR A O 1
ATOM 824 N N . PHE A 1 101 ? 1.944 -2.395 6.894 1.00 89.12 101 PHE A N 1
ATOM 825 C CA . PHE A 1 101 ? 3.144 -3.179 6.619 1.00 89.12 101 PHE A CA 1
ATOM 826 C C . PHE A 1 101 ? 2.817 -4.431 5.795 1.00 89.12 101 PHE A C 1
ATOM 828 O O . PHE A 1 101 ? 3.311 -4.556 4.674 1.00 89.12 101 PHE A O 1
ATOM 835 N N . HIS A 1 102 ? 1.918 -5.291 6.272 1.00 87.19 102 HIS A N 1
ATOM 836 C CA . HIS A 1 102 ? 1.508 -6.474 5.511 1.00 87.19 102 HIS A CA 1
ATOM 837 C C . HIS A 1 102 ? 0.737 -6.117 4.234 1.00 87.19 102 HIS A C 1
ATOM 839 O O . HIS A 1 102 ? 1.058 -6.597 3.145 1.00 87.19 102 HIS A O 1
ATOM 845 N N . ASP A 1 103 ? -0.251 -5.228 4.336 1.00 88.31 103 ASP A N 1
ATOM 846 C CA . ASP A 1 103 ? -1.169 -4.934 3.235 1.00 88.31 103 ASP A CA 1
ATOM 847 C C . ASP A 1 103 ? -0.464 -4.185 2.091 1.00 88.31 103 ASP A C 1
ATOM 849 O O . ASP A 1 103 ? -0.647 -4.509 0.909 1.00 88.31 103 ASP A O 1
ATOM 853 N N . CYS A 1 104 ? 0.374 -3.192 2.418 1.00 89.94 104 CYS A N 1
ATOM 854 C CA . CYS A 1 104 ? 1.105 -2.426 1.410 1.00 89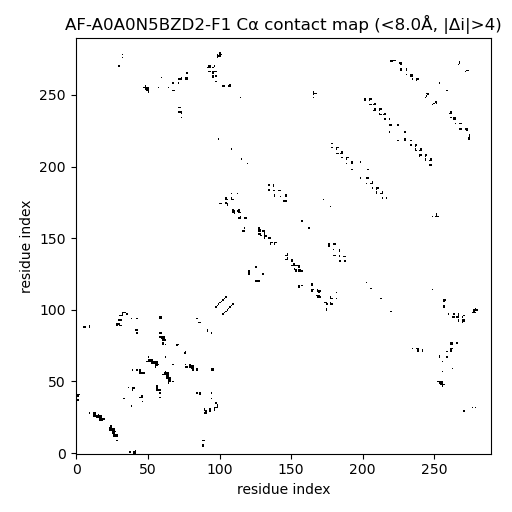.94 104 CYS A CA 1
ATOM 855 C C . CYS A 1 104 ? 2.462 -3.036 1.087 1.00 89.94 104 CYS A C 1
ATOM 857 O O . CYS A 1 104 ? 2.691 -3.358 -0.073 1.00 89.94 104 CYS A O 1
ATOM 859 N N . ALA A 1 105 ? 3.374 -3.145 2.058 1.00 85.50 105 ALA A N 1
ATOM 860 C CA . ALA A 1 105 ? 4.767 -3.478 1.758 1.00 85.50 105 ALA A CA 1
ATOM 861 C C . ALA A 1 105 ? 4.917 -4.913 1.235 1.00 85.50 105 ALA A C 1
ATOM 863 O O . ALA A 1 105 ? 5.608 -5.132 0.239 1.00 85.50 105 ALA A O 1
ATOM 864 N N . GLU A 1 106 ? 4.233 -5.870 1.861 1.00 85.19 106 GLU A N 1
ATOM 865 C CA . GLU A 1 106 ? 4.293 -7.284 1.467 1.00 85.19 106 GLU A CA 1
ATOM 866 C C . GLU A 1 106 ? 3.243 -7.660 0.413 1.00 85.19 106 GLU A C 1
ATOM 868 O O . GLU A 1 106 ? 3.444 -8.604 -0.348 1.00 85.19 106 GLU A O 1
ATOM 873 N N . GLY A 1 107 ? 2.151 -6.897 0.323 1.00 87.19 107 GLY A N 1
ATOM 874 C CA . GLY A 1 107 ? 1.113 -7.062 -0.690 1.00 87.19 107 GLY A CA 1
ATOM 875 C C . GLY A 1 107 ? 1.319 -6.169 -1.915 1.00 87.19 107 GLY A C 1
ATOM 876 O O . GLY A 1 107 ? 1.923 -6.558 -2.916 1.00 87.19 107 GLY A O 1
ATOM 877 N N . ILE A 1 108 ? 0.749 -4.962 -1.865 1.00 89.50 108 ILE A N 1
ATOM 878 C CA . ILE A 1 108 ? 0.608 -4.081 -3.038 1.00 89.50 108 ILE A CA 1
ATOM 879 C C . ILE A 1 108 ? 1.961 -3.698 -3.651 1.00 89.50 108 ILE A C 1
ATOM 881 O O . ILE A 1 108 ? 2.099 -3.721 -4.875 1.00 89.50 108 ILE A O 1
ATOM 885 N N . PHE A 1 109 ? 2.951 -3.344 -2.832 1.00 90.62 109 PHE A N 1
ATOM 886 C CA . PHE A 1 109 ? 4.267 -2.905 -3.291 1.00 90.62 109 PHE A CA 1
ATOM 887 C C . PHE A 1 109 ? 5.007 -4.052 -3.971 1.00 90.62 109 PHE A C 1
ATOM 889 O O . PHE A 1 109 ? 5.494 -3.860 -5.080 1.00 90.62 109 PHE A O 1
ATOM 896 N N . ALA A 1 110 ? 5.025 -5.236 -3.353 1.00 88.12 110 ALA A N 1
ATOM 897 C CA . ALA A 1 110 ? 5.684 -6.431 -3.873 1.00 88.12 110 ALA A CA 1
ATOM 898 C C . ALA A 1 110 ? 5.148 -6.851 -5.255 1.00 88.12 110 ALA A C 1
ATOM 900 O O . ALA A 1 110 ? 5.926 -7.072 -6.185 1.00 88.12 110 ALA A O 1
ATOM 901 N N . ASP A 1 111 ? 3.822 -6.896 -5.412 1.00 87.75 111 ASP A N 1
ATOM 902 C CA . ASP A 1 111 ? 3.189 -7.236 -6.692 1.00 87.75 111 ASP A CA 1
ATOM 903 C C . ASP A 1 111 ? 3.443 -6.151 -7.756 1.00 87.75 111 ASP A C 1
ATOM 905 O O . ASP A 1 111 ? 3.723 -6.436 -8.924 1.00 87.75 111 ASP A O 1
ATOM 909 N N . THR A 1 112 ? 3.338 -4.880 -7.358 1.00 90.06 112 THR A N 1
ATOM 910 C CA . THR A 1 112 ? 3.457 -3.746 -8.283 1.00 90.06 112 THR A CA 1
ATOM 911 C C . THR A 1 112 ? 4.897 -3.549 -8.743 1.00 90.06 112 THR A C 1
ATOM 913 O O . THR A 1 112 ? 5.126 -3.310 -9.926 1.00 90.06 112 THR A O 1
ATOM 916 N N . ILE A 1 113 ? 5.880 -3.662 -7.844 1.00 91.38 113 ILE A N 1
ATOM 917 C CA . ILE A 1 113 ? 7.293 -3.466 -8.186 1.00 91.38 113 ILE A CA 1
ATOM 918 C C . ILE A 1 113 ? 7.772 -4.540 -9.155 1.00 91.38 113 ILE A C 1
ATOM 920 O O . ILE A 1 113 ? 8.496 -4.231 -10.101 1.00 91.38 113 ILE A O 1
ATOM 924 N N . PHE A 1 114 ? 7.299 -5.778 -8.979 1.00 89.12 114 PHE A N 1
ATOM 925 C CA . PHE A 1 114 ? 7.556 -6.852 -9.922 1.00 89.12 114 PHE A CA 1
ATOM 926 C C . PHE A 1 114 ? 7.047 -6.473 -11.318 1.00 89.12 114 PHE A C 1
ATOM 928 O O . PHE A 1 114 ? 7.818 -6.498 -12.278 1.00 89.12 114 PHE A O 1
ATOM 935 N N . ALA A 1 115 ? 5.785 -6.056 -11.441 1.00 89.38 115 ALA A N 1
ATOM 936 C CA . ALA A 1 115 ? 5.210 -5.666 -12.728 1.00 89.38 115 ALA A CA 1
ATOM 937 C C . ALA A 1 115 ? 5.939 -4.463 -13.359 1.00 89.38 115 ALA A C 1
ATOM 939 O O . ALA A 1 115 ? 6.290 -4.504 -14.539 1.00 89.38 115 ALA A O 1
ATOM 940 N N . VAL A 1 116 ? 6.229 -3.427 -12.563 1.00 92.38 116 VAL A N 1
ATOM 941 C CA . VAL A 1 116 ? 6.943 -2.215 -12.999 1.00 92.38 116 VAL A CA 1
ATOM 942 C C . VAL A 1 116 ? 8.329 -2.546 -13.543 1.00 92.38 116 VAL A C 1
ATOM 944 O O . VAL A 1 116 ? 8.671 -2.080 -14.626 1.00 92.38 116 VAL A O 1
ATOM 947 N N . VAL A 1 117 ? 9.122 -3.358 -12.837 1.00 92.31 117 VAL A N 1
ATOM 948 C CA . VAL A 1 117 ? 10.476 -3.718 -13.285 1.00 92.31 117 VAL A CA 1
ATOM 949 C C . VAL A 1 117 ? 10.430 -4.506 -14.590 1.00 92.31 117 VAL A C 1
ATOM 951 O O . VAL A 1 117 ? 11.155 -4.182 -15.528 1.00 92.31 117 VAL A O 1
ATOM 954 N N . ASN A 1 118 ? 9.557 -5.511 -14.679 1.00 88.31 118 ASN A N 1
ATOM 955 C CA . ASN A 1 118 ? 9.452 -6.326 -15.886 1.00 88.31 118 ASN A CA 1
ATOM 956 C C . ASN A 1 118 ? 9.017 -5.491 -17.099 1.00 88.31 118 ASN A C 1
ATOM 958 O O . ASN A 1 118 ? 9.599 -5.614 -18.174 1.00 88.31 118 ASN A O 1
ATOM 962 N N . LEU A 1 119 ? 8.012 -4.627 -16.935 1.00 90.12 119 LEU A N 1
ATOM 963 C CA . LEU A 1 119 ? 7.555 -3.754 -18.014 1.00 90.12 119 LEU A CA 1
ATOM 964 C C . LEU A 1 119 ? 8.588 -2.691 -18.369 1.00 90.12 119 LEU A C 1
ATOM 966 O O . LEU A 1 119 ? 8.749 -2.396 -19.548 1.00 90.12 119 LEU A O 1
ATOM 970 N N . PHE A 1 120 ? 9.303 -2.141 -17.385 1.00 92.75 120 PHE A N 1
ATOM 971 C CA . PHE A 1 120 ? 10.411 -1.232 -17.648 1.00 92.75 120 PHE A CA 1
ATOM 972 C C . PHE A 1 120 ? 11.433 -1.898 -18.571 1.00 92.75 120 PHE A C 1
ATOM 974 O O . PHE A 1 120 ? 11.667 -1.364 -19.646 1.00 92.75 120 PHE A O 1
ATOM 981 N N . LEU A 1 121 ? 11.949 -3.079 -18.205 1.00 90.94 121 LEU A N 1
ATOM 982 C CA . LEU A 1 121 ? 12.943 -3.812 -19.002 1.00 90.94 121 LEU A CA 1
ATOM 983 C C . LEU A 1 121 ? 12.445 -4.127 -20.421 1.00 90.94 121 LEU A C 1
ATOM 985 O O . LEU A 1 121 ? 13.213 -4.053 -21.372 1.00 90.94 121 LEU A O 1
ATOM 989 N N . LEU A 1 122 ? 11.156 -4.444 -20.579 1.00 88.38 122 LEU A N 1
ATOM 990 C CA . LEU A 1 122 ? 10.554 -4.691 -21.894 1.00 88.38 122 LEU A CA 1
ATOM 991 C C . LEU A 1 122 ? 10.433 -3.424 -22.752 1.00 88.38 122 LEU A C 1
ATOM 993 O O . LEU A 1 122 ? 10.580 -3.503 -23.966 1.00 88.38 122 LEU A O 1
ATOM 997 N N . ILE A 1 123 ? 10.110 -2.280 -22.144 1.00 89.75 123 ILE A N 1
ATOM 998 C CA . ILE A 1 123 ? 9.889 -1.014 -22.859 1.00 89.75 123 ILE A CA 1
ATOM 999 C C . ILE A 1 123 ? 11.218 -0.328 -23.186 1.00 89.75 123 ILE A C 1
ATOM 1001 O O . ILE A 1 123 ? 11.336 0.290 -24.242 1.00 89.75 123 ILE A O 1
ATOM 1005 N N . SER A 1 124 ? 12.187 -0.385 -22.272 1.00 89.44 124 SER A N 1
ATOM 1006 C CA . SER A 1 124 ? 13.486 0.273 -22.427 1.00 89.44 124 SER A CA 1
ATOM 1007 C C . SER A 1 124 ? 14.506 -0.562 -23.199 1.00 89.44 124 SER A C 1
ATOM 1009 O O . SER A 1 124 ? 15.516 -0.006 -23.616 1.00 89.44 124 SER A O 1
ATOM 1011 N N . ASP A 1 125 ? 14.248 -1.863 -23.376 1.00 86.50 125 ASP A N 1
ATOM 1012 C CA . ASP A 1 125 ? 15.189 -2.846 -23.937 1.00 86.50 125 ASP A CA 1
ATOM 1013 C C . ASP A 1 125 ? 16.527 -2.910 -23.166 1.00 86.50 125 ASP A C 1
ATOM 1015 O O . ASP A 1 125 ? 17.577 -3.277 -23.690 1.00 86.50 125 ASP A O 1
ATOM 1019 N N . GLU A 1 126 ? 16.499 -2.536 -21.884 1.00 88.19 126 GLU A N 1
ATOM 1020 C CA . GLU A 1 126 ? 17.662 -2.591 -21.002 1.00 88.19 126 GLU A CA 1
ATOM 1021 C C . GLU A 1 126 ? 18.005 -4.040 -20.632 1.00 88.19 126 GLU A C 1
ATOM 1023 O O . GLU A 1 126 ? 17.140 -4.874 -20.345 1.00 88.19 126 GLU A O 1
ATOM 1028 N N . SER A 1 127 ? 19.302 -4.337 -20.549 1.00 90.69 127 SER A N 1
ATOM 1029 C CA . SER A 1 127 ? 19.772 -5.643 -20.087 1.00 90.69 127 SER A CA 1
ATOM 1030 C C . SER A 1 127 ? 19.402 -5.861 -18.619 1.00 90.69 127 SER A C 1
ATOM 1032 O O . SER A 1 127 ? 19.787 -5.076 -17.750 1.00 90.69 127 SER A O 1
ATOM 1034 N N . SER A 1 128 ? 18.736 -6.979 -18.304 1.00 90.69 128 SER A N 1
ATOM 1035 C CA . SER A 1 128 ? 18.401 -7.338 -16.917 1.00 90.69 128 SER A CA 1
ATOM 1036 C C . SER A 1 128 ? 19.642 -7.464 -16.025 1.00 90.69 128 SER A C 1
ATOM 1038 O O . SER A 1 128 ? 19.566 -7.213 -14.822 1.00 90.69 128 SER A O 1
ATOM 1040 N N . PHE A 1 129 ? 20.787 -7.837 -16.606 1.00 91.75 129 PHE A N 1
ATOM 1041 C CA . PHE A 1 129 ? 22.069 -7.920 -15.906 1.00 91.75 129 PHE A CA 1
ATOM 1042 C C . PHE A 1 129 ? 22.588 -6.529 -15.521 1.00 91.75 129 PHE A C 1
ATOM 1044 O O . PHE A 1 129 ? 22.908 -6.282 -14.356 1.00 91.75 129 PHE A O 1
ATOM 1051 N N . GLU A 1 130 ? 22.628 -5.605 -16.485 1.00 91.81 130 GLU A N 1
ATOM 1052 C CA . GLU A 1 130 ? 23.080 -4.228 -16.251 1.00 91.81 130 GLU A CA 1
ATOM 1053 C C . GLU A 1 130 ? 22.133 -3.505 -15.291 1.00 91.81 130 GLU A C 1
ATOM 1055 O O . GLU A 1 130 ? 22.586 -2.874 -14.334 1.00 91.81 130 GLU A O 1
ATOM 1060 N N . PHE A 1 131 ? 20.823 -3.703 -15.460 1.00 93.94 131 PHE A N 1
ATOM 1061 C CA . PHE A 1 131 ? 19.808 -3.208 -14.539 1.00 93.94 131 PHE A CA 1
ATOM 1062 C C . PHE A 1 131 ? 20.038 -3.723 -13.111 1.00 93.94 131 PHE A C 1
ATOM 1064 O O . PHE A 1 131 ? 20.137 -2.921 -12.184 1.00 93.94 131 PHE A O 1
ATOM 1071 N N . SER A 1 132 ? 20.218 -5.037 -12.917 1.00 93.69 132 SER A N 1
ATOM 1072 C CA . SER A 1 132 ? 20.494 -5.615 -11.589 1.00 93.69 132 SER A CA 1
ATOM 1073 C C . SER A 1 132 ? 21.745 -5.010 -10.944 1.00 93.69 132 SER A C 1
ATOM 1075 O O . SER A 1 132 ? 21.733 -4.686 -9.753 1.00 93.69 132 SER A O 1
ATOM 1077 N N . ARG A 1 133 ? 22.813 -4.791 -11.728 1.00 92.50 133 ARG A N 1
ATOM 1078 C CA . ARG A 1 133 ? 24.040 -4.137 -11.249 1.00 92.50 133 ARG A CA 1
ATOM 1079 C C . ARG A 1 133 ? 23.771 -2.700 -10.797 1.00 92.50 133 ARG A C 1
ATOM 1081 O O . ARG A 1 133 ? 24.160 -2.341 -9.688 1.00 92.50 133 ARG A O 1
ATOM 1088 N N . MET A 1 134 ? 23.070 -1.910 -11.611 1.00 93.38 134 MET A N 1
ATOM 1089 C CA . MET A 1 134 ? 22.731 -0.520 -11.289 1.00 93.38 134 MET A CA 1
ATOM 1090 C C . MET A 1 134 ? 21.867 -0.409 -10.031 1.00 93.38 134 MET A C 1
ATOM 1092 O O . MET A 1 134 ? 22.160 0.409 -9.162 1.00 93.38 134 MET A O 1
ATOM 1096 N N . ILE A 1 135 ? 20.832 -1.245 -9.902 1.00 95.00 135 ILE A N 1
ATOM 1097 C CA . ILE A 1 135 ? 19.963 -1.257 -8.718 1.00 95.00 135 ILE A CA 1
ATOM 1098 C C . ILE A 1 135 ? 20.763 -1.619 -7.464 1.00 95.00 135 ILE A C 1
ATOM 1100 O O . ILE A 1 135 ? 20.630 -0.948 -6.439 1.00 95.00 135 ILE A O 1
ATOM 1104 N N . ARG A 1 136 ? 21.645 -2.622 -7.542 1.00 92.38 136 ARG A N 1
ATOM 1105 C CA . ARG A 1 136 ? 22.529 -2.975 -6.425 1.00 92.38 136 ARG A CA 1
ATOM 1106 C C . ARG A 1 136 ? 23.443 -1.815 -6.027 1.00 92.38 136 ARG A C 1
ATOM 1108 O O . ARG A 1 136 ? 23.618 -1.567 -4.837 1.00 92.38 136 ARG A O 1
ATOM 1115 N N . ASP A 1 137 ? 24.020 -1.105 -6.991 1.00 91.69 137 ASP A N 1
ATOM 1116 C CA . ASP A 1 137 ? 24.926 0.009 -6.701 1.00 91.69 137 ASP A CA 1
ATOM 1117 C C . ASP A 1 137 ? 24.192 1.222 -6.119 1.00 91.69 137 ASP A C 1
ATOM 1119 O O . ASP A 1 137 ? 24.701 1.856 -5.196 1.00 91.69 137 ASP A O 1
ATOM 1123 N N . ILE A 1 138 ? 22.966 1.509 -6.569 1.00 93.25 138 ILE A N 1
ATOM 1124 C CA . ILE A 1 138 ? 22.114 2.514 -5.920 1.00 93.25 138 ILE A CA 1
ATOM 1125 C C . ILE A 1 138 ? 21.800 2.079 -4.485 1.00 93.25 138 ILE A C 1
ATOM 1127 O O . ILE A 1 138 ? 21.977 2.876 -3.568 1.00 93.25 138 ILE A O 1
ATOM 1131 N N . SER A 1 139 ? 21.406 0.817 -4.274 1.00 92.06 139 SER A N 1
ATOM 1132 C CA . SER A 1 139 ? 21.070 0.279 -2.948 1.00 92.06 139 SER A CA 1
ATOM 1133 C C . SER A 1 139 ? 22.204 0.458 -1.932 1.00 92.06 139 SER A C 1
ATOM 1135 O O . SER A 1 139 ? 21.933 0.892 -0.816 1.00 92.06 139 SER A O 1
ATOM 1137 N N . LYS A 1 140 ? 23.469 0.243 -2.326 1.00 89.12 140 LYS A N 1
ATOM 1138 C CA . LYS A 1 140 ? 24.641 0.489 -1.459 1.00 89.12 140 LYS A CA 1
ATOM 1139 C C . LYS A 1 140 ? 24.767 1.940 -0.985 1.00 89.12 140 LYS A C 1
ATOM 1141 O O . LYS A 1 140 ? 25.322 2.182 0.079 1.00 89.12 140 LYS A O 1
ATOM 1146 N N . ASN A 1 141 ? 24.307 2.896 -1.792 1.00 85.19 141 ASN A N 1
ATOM 1147 C CA . ASN A 1 141 ? 24.482 4.323 -1.527 1.00 85.19 141 ASN A CA 1
ATOM 1148 C C . ASN A 1 141 ? 23.312 4.942 -0.758 1.00 85.19 141 ASN A C 1
ATOM 1150 O O . ASN A 1 141 ? 23.474 6.017 -0.184 1.00 85.19 141 ASN A O 1
ATOM 1154 N N . VAL A 1 142 ? 22.129 4.320 -0.793 1.00 81.31 142 VAL A N 1
ATOM 1155 C CA . VAL A 1 142 ? 20.895 4.949 -0.293 1.00 81.31 142 VAL A CA 1
ATOM 1156 C C . VAL A 1 142 ? 20.152 4.147 0.773 1.00 81.31 142 VAL A C 1
ATOM 1158 O O . VAL A 1 142 ? 19.277 4.704 1.434 1.00 81.31 142 VAL A O 1
ATOM 1161 N N . CYS A 1 143 ? 20.478 2.868 0.964 1.00 75.19 143 CYS A N 1
ATOM 1162 C CA . CYS A 1 143 ? 19.834 2.009 1.956 1.00 75.19 143 CYS A CA 1
ATOM 1163 C C . CYS A 1 143 ? 20.830 1.606 3.051 1.00 75.19 143 CYS A C 1
ATOM 1165 O O . CYS A 1 143 ? 21.959 1.227 2.764 1.00 75.19 143 CYS A O 1
ATOM 1167 N N . ASN A 1 144 ? 20.381 1.615 4.309 1.00 63.62 144 ASN A N 1
ATOM 1168 C CA . ASN A 1 144 ? 21.184 1.193 5.468 1.00 63.62 144 ASN A CA 1
ATOM 1169 C C . ASN A 1 144 ? 21.186 -0.334 5.697 1.00 63.62 144 ASN A C 1
ATOM 1171 O O . ASN A 1 144 ? 21.754 -0.811 6.676 1.00 63.62 144 ASN A O 1
ATOM 1175 N N . PHE A 1 145 ? 20.514 -1.101 4.840 1.00 61.28 145 PHE A N 1
ATOM 1176 C CA . PHE A 1 145 ? 20.113 -2.485 5.091 1.00 61.28 145 PHE A CA 1
ATOM 1177 C C . PHE A 1 145 ? 20.574 -3.451 3.979 1.00 61.28 145 PHE A C 1
ATOM 1179 O O . PHE A 1 145 ? 21.238 -3.086 3.005 1.00 61.28 145 PHE A O 1
ATOM 1186 N N . SER A 1 146 ? 20.237 -4.732 4.161 1.00 73.62 146 SER A N 1
ATOM 1187 C CA . SER A 1 146 ? 20.785 -5.895 3.457 1.00 73.62 146 SER A CA 1
ATOM 1188 C C . SER A 1 146 ? 20.364 -6.072 1.994 1.00 73.62 146 SER A C 1
ATOM 1190 O O . SER A 1 146 ? 20.823 -7.033 1.375 1.00 73.62 146 SER A O 1
ATOM 1192 N N . LEU A 1 147 ? 19.528 -5.200 1.410 1.00 83.69 147 LEU A N 1
ATOM 1193 C CA . LEU A 1 147 ? 19.001 -5.402 0.052 1.00 83.69 147 LEU A CA 1
ATOM 1194 C C . LEU A 1 147 ? 20.115 -5.641 -0.984 1.00 83.69 147 LEU A C 1
ATOM 1196 O O . LEU A 1 147 ? 20.025 -6.564 -1.791 1.00 83.69 147 LEU A O 1
ATOM 1200 N N . HIS A 1 148 ? 21.209 -4.882 -0.916 1.00 82.31 148 HIS A N 1
ATOM 1201 C CA . HIS A 1 148 ? 22.345 -5.025 -1.831 1.00 82.31 148 HIS A CA 1
ATOM 1202 C C . HIS A 1 148 ? 23.069 -6.386 -1.746 1.00 82.31 148 HIS A C 1
ATOM 1204 O O . HIS A 1 148 ? 23.730 -6.769 -2.711 1.00 82.31 148 HIS A O 1
ATOM 1210 N N . HIS A 1 149 ? 22.942 -7.120 -0.633 1.00 84.75 149 HIS A N 1
ATOM 1211 C CA . HIS A 1 149 ? 23.451 -8.492 -0.497 1.00 84.75 149 HIS A CA 1
ATOM 1212 C C . HIS A 1 149 ? 22.529 -9.533 -1.142 1.00 84.75 149 HIS A C 1
ATOM 1214 O O . HIS A 1 149 ? 22.984 -10.622 -1.478 1.00 84.75 149 HIS A O 1
ATOM 1220 N N . VAL A 1 150 ? 21.246 -9.205 -1.311 1.00 87.06 150 VAL A N 1
ATOM 1221 C CA . VAL A 1 150 ? 20.236 -10.105 -1.886 1.00 87.06 150 VAL A CA 1
ATOM 1222 C C . VAL A 1 150 ? 20.135 -9.943 -3.405 1.00 87.06 150 VAL A C 1
ATOM 1224 O O . VAL A 1 150 ? 19.826 -10.903 -4.108 1.00 87.06 150 VAL A O 1
ATOM 1227 N N . ILE A 1 151 ? 20.427 -8.750 -3.934 1.00 87.25 151 ILE A N 1
ATOM 1228 C CA . ILE A 1 151 ? 20.381 -8.482 -5.379 1.00 87.25 151 ILE A CA 1
ATOM 1229 C C . ILE A 1 151 ? 21.605 -9.093 -6.081 1.00 87.25 151 ILE A C 1
ATOM 1231 O O . ILE A 1 151 ? 22.679 -8.488 -6.192 1.00 87.25 151 ILE A O 1
ATOM 1235 N N . THR A 1 152 ? 21.428 -10.303 -6.604 1.00 86.62 152 THR A 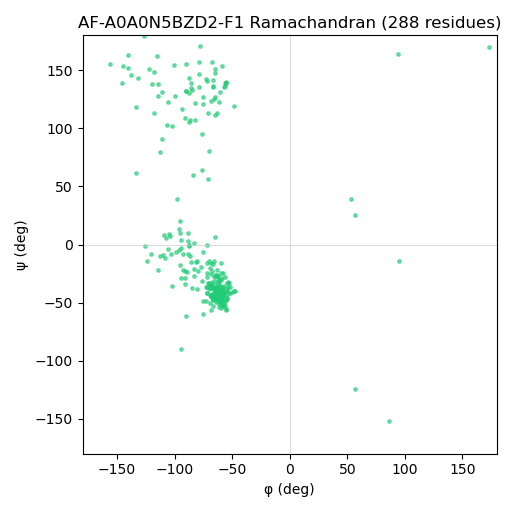N 1
ATOM 1236 C CA . THR A 1 152 ? 22.379 -10.961 -7.507 1.00 86.62 152 THR A CA 1
ATOM 1237 C C . THR A 1 152 ? 22.280 -10.401 -8.933 1.00 86.62 152 THR A C 1
ATOM 1239 O O . THR A 1 152 ? 21.404 -9.602 -9.258 1.00 86.62 152 THR A O 1
ATOM 1242 N N . ASN A 1 153 ? 23.212 -10.779 -9.811 1.00 83.19 153 ASN A N 1
ATOM 1243 C CA . ASN A 1 153 ? 23.248 -10.277 -11.194 1.00 83.19 153 ASN A CA 1
ATOM 1244 C C . ASN A 1 153 ? 22.062 -10.756 -12.056 1.00 83.19 153 ASN A C 1
ATOM 1246 O O . ASN A 1 153 ? 21.725 -10.139 -13.061 1.00 83.19 153 ASN A O 1
ATOM 1250 N N . ASP A 1 154 ? 21.450 -11.863 -11.663 1.00 83.06 154 ASP A N 1
ATOM 1251 C CA . ASP A 1 154 ? 20.322 -12.547 -12.288 1.00 83.06 154 ASP A CA 1
ATOM 1252 C C . ASP A 1 154 ? 18.999 -12.309 -11.539 1.00 83.06 154 ASP A C 1
ATOM 1254 O O . ASP A 1 154 ? 17.970 -12.882 -11.888 1.00 83.06 154 ASP A O 1
ATOM 1258 N N . PHE A 1 155 ? 18.995 -11.423 -10.541 1.00 87.06 155 PHE A N 1
ATOM 1259 C CA . PHE A 1 155 ? 17.847 -11.175 -9.670 1.00 87.06 155 PHE A CA 1
ATOM 1260 C C . PHE A 1 155 ? 16.585 -10.742 -10.434 1.00 87.06 155 PHE A C 1
ATOM 1262 O O . PHE A 1 155 ? 15.490 -11.232 -10.160 1.00 87.06 155 PHE A O 1
ATOM 1269 N N . PHE A 1 156 ? 16.737 -9.861 -11.429 1.00 87.62 156 PHE A N 1
ATOM 1270 C CA . PHE A 1 156 ? 15.640 -9.419 -12.300 1.00 87.62 156 PHE A CA 1
ATOM 1271 C C . PHE A 1 156 ? 15.558 -10.205 -13.614 1.00 87.62 156 PHE A C 1
ATOM 1273 O O . PHE A 1 156 ? 14.986 -9.722 -14.591 1.00 87.62 156 PHE A O 1
ATOM 1280 N N . PHE A 1 157 ? 16.150 -11.400 -13.683 1.00 81.94 157 PHE A N 1
ATOM 1281 C CA . PHE A 1 157 ? 16.077 -12.215 -14.887 1.00 81.94 157 PHE A CA 1
ATOM 1282 C C . PHE A 1 157 ? 14.639 -12.678 -15.157 1.00 81.94 157 PHE A C 1
ATOM 1284 O O . PHE A 1 157 ? 13.994 -13.334 -14.333 1.00 81.94 157 PHE A O 1
ATOM 1291 N N . VAL A 1 158 ? 14.154 -12.384 -16.362 1.00 65.69 158 VAL A N 1
ATOM 1292 C CA . VAL A 1 158 ? 12.818 -12.766 -16.824 1.00 65.69 158 VAL A CA 1
ATOM 1293 C C . VAL A 1 158 ? 12.961 -13.903 -17.828 1.00 65.69 158 VAL A C 1
ATOM 1295 O O . VAL A 1 158 ? 13.310 -13.686 -18.989 1.00 65.69 158 VAL A O 1
ATOM 1298 N N . SER A 1 159 ? 12.686 -15.142 -17.410 1.00 60.28 159 SER A N 1
ATOM 1299 C CA . SER A 1 159 ? 12.603 -16.248 -18.370 1.00 60.28 159 SER A CA 1
ATOM 1300 C C . SER A 1 159 ? 11.419 -16.035 -19.325 1.00 60.28 159 SER A C 1
ATOM 1302 O O . SER A 1 159 ? 10.403 -15.438 -18.959 1.00 60.28 159 SER A O 1
ATOM 1304 N N . ARG A 1 160 ? 11.506 -16.547 -20.563 1.00 52.69 160 ARG A N 1
ATOM 1305 C CA . ARG A 1 160 ? 10.420 -16.424 -21.561 1.00 52.69 160 ARG A CA 1
ATOM 1306 C C . ARG A 1 160 ? 9.081 -17.015 -21.078 1.00 52.69 160 ARG A C 1
ATOM 1308 O O . ARG A 1 160 ? 8.039 -16.545 -21.516 1.00 52.69 160 ARG A O 1
ATOM 1315 N N . GLU A 1 161 ? 9.108 -17.968 -20.145 1.00 45.66 161 GLU A N 1
ATOM 1316 C CA . GLU A 1 161 ? 7.931 -18.585 -19.507 1.00 45.66 161 GLU A CA 1
ATOM 1317 C C . GLU A 1 161 ? 7.272 -17.699 -18.428 1.00 45.66 161 GLU A C 1
ATOM 1319 O O . GLU A 1 161 ? 6.102 -17.887 -18.097 1.00 45.66 161 GLU A O 1
ATOM 1324 N N . ARG A 1 162 ? 7.992 -16.701 -17.890 1.00 51.47 162 ARG A N 1
ATOM 1325 C CA . ARG A 1 162 ? 7.520 -15.773 -16.842 1.00 51.47 162 ARG A CA 1
ATOM 1326 C C . ARG A 1 162 ? 6.966 -14.450 -17.384 1.00 51.47 162 ARG A C 1
ATOM 1328 O O . ARG A 1 162 ? 6.654 -13.561 -16.598 1.00 51.47 162 ARG A O 1
ATOM 1335 N 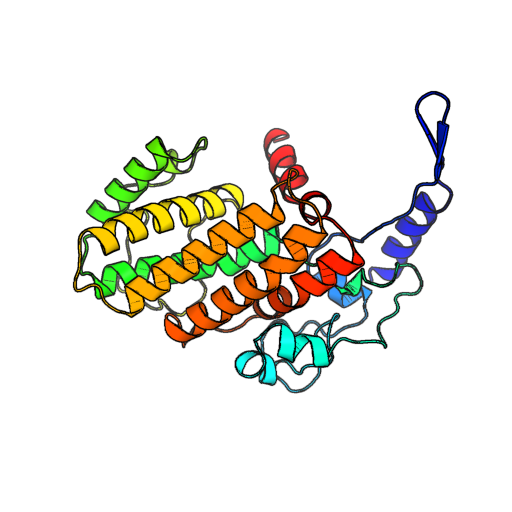N . LYS A 1 163 ? 6.763 -14.328 -18.702 1.00 55.00 163 LYS A N 1
ATOM 1336 C CA . LYS A 1 163 ? 6.240 -13.121 -19.380 1.00 55.00 163 LYS A CA 1
ATOM 1337 C C . LYS A 1 163 ? 4.794 -12.732 -19.030 1.00 55.00 163 LYS A C 1
ATOM 1339 O O . LYS A 1 163 ? 4.267 -11.782 -19.603 1.00 55.00 163 LYS A O 1
ATOM 1344 N N . PHE A 1 164 ? 4.151 -13.400 -18.075 1.00 58.62 164 PHE A N 1
ATOM 1345 C CA . PHE A 1 164 ? 2.875 -12.959 -17.509 1.00 58.62 164 PHE A CA 1
ATOM 1346 C C . PHE A 1 164 ? 3.100 -11.787 -16.542 1.00 58.62 164 PHE A C 1
ATOM 1348 O O . PHE A 1 164 ? 2.850 -11.905 -15.346 1.00 58.62 164 PHE A O 1
ATOM 1355 N N . VAL A 1 165 ? 3.575 -10.654 -17.065 1.00 60.16 165 VAL A N 1
ATOM 1356 C CA . VAL A 1 165 ? 3.882 -9.422 -16.310 1.00 60.16 165 VAL A CA 1
ATOM 1357 C C . VAL A 1 165 ? 2.671 -8.841 -15.568 1.00 60.16 165 VAL A C 1
ATOM 1359 O O . VAL A 1 165 ? 2.832 -8.040 -14.654 1.00 60.16 165 VAL A O 1
ATOM 1362 N N . TYR A 1 166 ? 1.467 -9.288 -15.928 1.00 57.66 166 TYR A N 1
ATOM 1363 C CA . TYR A 1 166 ? 0.199 -8.894 -15.315 1.00 57.66 166 TYR A CA 1
ATOM 1364 C C . TYR A 1 166 ? -0.337 -9.903 -14.285 1.00 57.66 166 TYR A C 1
ATOM 1366 O O . TYR A 1 166 ? -1.322 -9.625 -13.599 1.00 57.66 166 TYR A O 1
ATOM 1374 N N . LYS A 1 167 ? 0.296 -11.077 -14.138 1.00 61.03 167 LYS A N 1
ATOM 1375 C CA . LYS A 1 167 ? -0.051 -12.040 -13.086 1.00 61.03 167 LYS A CA 1
ATOM 1376 C C . LYS A 1 167 ? 0.692 -11.662 -11.806 1.00 61.03 167 LYS A C 1
ATOM 1378 O O . LYS A 1 167 ? 1.899 -11.445 -11.842 1.00 61.03 167 LYS A O 1
ATOM 1383 N N . LYS A 1 168 ? -0.026 -11.641 -10.676 1.00 62.19 168 LYS A N 1
ATOM 1384 C CA . LYS A 1 168 ? 0.557 -11.431 -9.340 1.00 62.19 168 LYS A CA 1
ATOM 1385 C C . LYS A 1 168 ? 1.763 -12.336 -9.138 1.00 62.19 168 LYS A C 1
ATOM 1387 O O . LYS A 1 168 ? 1.643 -13.562 -9.214 1.00 62.19 168 LYS A O 1
ATOM 1392 N N . ASN A 1 169 ? 2.902 -11.710 -8.915 1.00 70.19 169 ASN A N 1
ATOM 1393 C CA . ASN A 1 169 ? 4.166 -12.357 -8.653 1.00 70.19 169 ASN A CA 1
ATOM 1394 C C . ASN A 1 169 ? 5.032 -11.355 -7.896 1.00 70.19 169 ASN A C 1
ATOM 1396 O O . ASN A 1 169 ? 4.833 -10.148 -8.010 1.00 70.19 169 ASN A O 1
ATOM 1400 N N . TYR A 1 170 ? 5.983 -11.857 -7.129 1.00 72.12 170 TYR A N 1
ATOM 1401 C CA . TYR A 1 170 ? 6.821 -11.029 -6.283 1.00 72.12 170 TYR A CA 1
ATOM 1402 C C . TYR A 1 170 ? 8.222 -11.609 -6.239 1.00 72.12 170 TYR A C 1
ATOM 1404 O O . TYR A 1 170 ? 8.435 -12.814 -6.401 1.00 72.12 170 TYR A O 1
ATOM 1412 N N . VAL A 1 171 ? 9.194 -10.737 -5.999 1.00 80.50 171 VAL A N 1
ATOM 1413 C CA . VAL A 1 171 ? 10.518 -11.208 -5.616 1.00 80.50 171 VAL A CA 1
ATOM 1414 C C . VAL A 1 171 ? 10.477 -11.573 -4.139 1.00 80.50 171 VAL A C 1
ATOM 1416 O O . VAL A 1 171 ? 9.887 -10.840 -3.348 1.00 80.50 171 VAL A O 1
ATOM 1419 N N . SER A 1 172 ? 11.060 -12.716 -3.776 1.00 82.19 172 SER A N 1
ATOM 1420 C CA . SER A 1 172 ? 11.040 -13.240 -2.407 1.00 82.19 172 SER A CA 1
ATOM 1421 C C . SER A 1 172 ? 11.909 -12.385 -1.479 1.00 82.19 172 SER A C 1
ATOM 1423 O O . SER A 1 172 ? 13.057 -12.719 -1.196 1.00 82.19 172 SER A O 1
ATOM 1425 N N . LEU A 1 173 ? 11.346 -11.268 -1.028 1.00 86.38 173 LEU A N 1
ATOM 1426 C CA . LEU A 1 173 ? 11.948 -10.292 -0.132 1.00 86.38 173 LEU A CA 1
ATOM 1427 C C . LEU A 1 173 ? 11.075 -10.129 1.112 1.00 86.38 173 LEU A C 1
ATOM 1429 O O . LEU A 1 173 ? 9.855 -10.272 1.056 1.00 86.38 173 LEU A O 1
ATOM 1433 N N . THR A 1 174 ? 11.705 -9.789 2.231 1.00 86.25 174 THR A N 1
ATOM 1434 C CA . THR A 1 174 ? 10.984 -9.370 3.443 1.00 86.25 174 THR A CA 1
ATOM 1435 C C . THR A 1 174 ? 10.291 -8.018 3.232 1.00 86.25 174 THR A C 1
ATOM 1437 O O . THR A 1 174 ? 10.757 -7.227 2.412 1.00 86.25 174 THR A O 1
ATOM 1440 N N . GLY A 1 175 ? 9.245 -7.687 4.003 1.00 85.06 175 GLY A N 1
ATOM 1441 C CA . GLY A 1 175 ? 8.574 -6.384 3.879 1.00 85.06 175 GLY A CA 1
ATOM 1442 C C . GLY A 1 175 ? 9.510 -5.168 3.987 1.00 85.06 175 GLY A C 1
ATOM 1443 O O . GLY A 1 175 ? 9.360 -4.209 3.234 1.00 85.06 175 GLY A O 1
ATOM 1444 N N . GLY A 1 176 ? 10.541 -5.225 4.841 1.00 86.25 176 GLY A N 1
ATOM 1445 C CA . GLY A 1 176 ? 11.574 -4.179 4.912 1.00 86.25 176 GLY A CA 1
ATOM 1446 C C . GLY A 1 176 ? 12.374 -4.043 3.610 1.00 86.25 176 GLY A C 1
ATOM 1447 O O . GLY A 1 176 ? 12.483 -2.953 3.053 1.00 86.25 176 GLY A O 1
ATOM 1448 N N . GLN A 1 177 ? 12.834 -5.169 3.057 1.00 88.38 177 GLN A N 1
ATOM 1449 C CA . GLN A 1 177 ? 13.545 -5.198 1.775 1.00 88.38 177 GLN A CA 1
ATOM 1450 C C . GLN A 1 177 ? 12.657 -4.769 0.597 1.00 88.38 177 GLN A C 1
ATOM 1452 O O . GLN A 1 177 ? 13.164 -4.173 -0.350 1.00 88.38 177 GLN A O 1
ATOM 1457 N N . GLN A 1 178 ? 11.344 -5.026 0.644 1.00 90.50 178 GLN A N 1
ATOM 1458 C CA . GLN A 1 178 ? 10.411 -4.536 -0.377 1.00 90.50 178 GLN A CA 1
ATOM 1459 C C . GLN A 1 178 ? 10.296 -3.010 -0.362 1.00 90.50 178 GLN A C 1
ATOM 1461 O O . GLN A 1 178 ? 10.308 -2.379 -1.419 1.00 90.50 178 GLN A O 1
ATOM 1466 N N . ILE A 1 179 ? 10.225 -2.403 0.826 1.00 90.81 179 ILE A N 1
ATOM 1467 C CA . ILE A 1 179 ? 10.203 -0.941 0.978 1.00 90.81 179 ILE A CA 1
ATOM 1468 C C . ILE A 1 179 ? 11.491 -0.326 0.422 1.00 90.81 179 ILE A C 1
ATOM 1470 O O . ILE A 1 179 ? 11.440 0.646 -0.335 1.00 90.81 179 ILE A O 1
ATOM 1474 N N . GLU A 1 180 ? 12.643 -0.911 0.752 1.00 91.50 180 GLU A N 1
ATOM 1475 C CA . GLU A 1 180 ? 13.929 -0.478 0.200 1.00 91.50 180 GLU A CA 1
ATOM 1476 C C . GLU A 1 180 ? 13.966 -0.609 -1.317 1.00 91.50 180 GLU A C 1
ATOM 1478 O O . GLU A 1 180 ? 14.385 0.323 -2.003 1.00 91.50 180 GLU A O 1
ATOM 1483 N N . LEU A 1 181 ? 13.487 -1.732 -1.857 1.00 93.38 181 LEU A N 1
ATOM 1484 C CA . LEU A 1 181 ? 13.469 -1.948 -3.294 1.00 93.38 181 LEU A CA 1
ATOM 1485 C C . LEU A 1 181 ? 12.620 -0.880 -3.993 1.00 93.38 181 LEU A C 1
ATOM 1487 O O . LEU A 1 181 ? 13.082 -0.288 -4.966 1.00 93.38 181 LEU A O 1
ATOM 1491 N N . VAL A 1 182 ? 11.432 -0.557 -3.470 1.00 94.94 182 VAL A N 1
ATOM 1492 C CA . VAL A 1 182 ? 10.599 0.545 -3.986 1.00 94.94 182 VAL A CA 1
ATOM 1493 C C . VAL A 1 182 ? 11.378 1.861 -4.029 1.00 94.94 182 VAL A C 1
ATOM 1495 O O . VAL A 1 182 ? 11.352 2.554 -5.050 1.00 94.94 182 VAL A O 1
ATOM 1498 N N . PHE A 1 183 ? 12.095 2.197 -2.954 1.00 95.06 183 PHE A N 1
ATOM 1499 C CA . PHE A 1 183 ? 12.891 3.421 -2.884 1.00 95.06 183 PHE A CA 1
ATOM 1500 C C . PHE A 1 183 ? 14.035 3.430 -3.910 1.00 95.06 183 PHE A C 1
ATOM 1502 O O . PHE A 1 183 ? 14.206 4.404 -4.645 1.00 95.06 183 PHE A O 1
ATOM 1509 N N . VAL A 1 184 ? 14.779 2.327 -4.018 1.00 95.50 184 VAL A N 1
ATOM 1510 C CA . VAL A 1 184 ? 15.902 2.185 -4.955 1.00 95.50 184 VAL A CA 1
ATOM 1511 C C . VAL A 1 184 ? 15.431 2.273 -6.407 1.00 95.50 184 VAL A C 1
ATOM 1513 O O . VAL A 1 184 ? 16.026 3.015 -7.194 1.00 95.50 184 VAL A O 1
ATOM 1516 N N . ILE A 1 185 ? 14.347 1.578 -6.771 1.00 96.88 185 ILE A N 1
ATOM 1517 C CA . ILE A 1 185 ? 13.791 1.662 -8.129 1.00 96.88 185 ILE A CA 1
ATOM 1518 C C . ILE A 1 185 ? 13.254 3.073 -8.406 1.00 96.88 185 ILE A C 1
ATOM 1520 O O . ILE A 1 185 ? 13.446 3.588 -9.507 1.00 96.88 185 ILE A O 1
ATOM 1524 N N . TYR A 1 186 ? 12.648 3.752 -7.426 1.00 97.31 186 TYR A N 1
ATOM 1525 C CA . TYR A 1 186 ? 12.258 5.156 -7.584 1.00 97.31 186 TYR A CA 1
ATOM 1526 C C . TYR A 1 186 ? 13.467 6.064 -7.871 1.00 97.31 186 TYR A C 1
ATOM 1528 O O . TYR A 1 186 ? 13.423 6.851 -8.819 1.00 97.31 186 TYR A O 1
ATOM 1536 N N . CYS A 1 187 ? 14.563 5.936 -7.115 1.00 96.38 187 CYS A N 1
ATOM 1537 C CA . CYS A 1 187 ? 15.800 6.688 -7.352 1.00 96.38 187 CYS A CA 1
ATOM 1538 C C . CYS A 1 187 ? 16.386 6.420 -8.746 1.00 96.38 187 CYS A C 1
ATOM 1540 O O . CYS A 1 187 ? 16.815 7.357 -9.433 1.00 96.38 187 CYS A O 1
ATOM 1542 N N . PHE A 1 188 ? 16.363 5.157 -9.180 1.00 96.69 188 PHE A N 1
ATOM 1543 C CA . PHE A 1 188 ? 16.752 4.767 -10.530 1.00 96.69 188 PHE A CA 1
ATOM 1544 C C . PHE A 1 188 ? 15.872 5.454 -11.581 1.00 96.69 188 PHE A C 1
ATOM 1546 O O . PHE A 1 188 ? 16.398 6.161 -12.437 1.00 96.69 188 PHE A O 1
ATOM 1553 N N . LEU A 1 189 ? 14.543 5.320 -11.492 1.00 96.88 189 LEU A N 1
ATOM 1554 C CA . LEU A 1 189 ? 13.609 5.893 -12.466 1.00 96.88 189 LEU A CA 1
ATOM 1555 C C . LEU A 1 189 ? 13.682 7.419 -12.503 1.00 96.88 189 LEU A C 1
ATOM 1557 O O . LEU A 1 189 ? 13.611 8.010 -13.580 1.00 96.88 189 LEU A O 1
ATOM 1561 N N . LYS A 1 190 ? 13.865 8.071 -11.351 1.00 95.75 190 LYS A N 1
ATOM 1562 C CA . LYS A 1 190 ? 14.103 9.515 -11.284 1.00 95.75 190 LYS A CA 1
ATOM 1563 C C . LYS A 1 190 ? 15.310 9.892 -12.148 1.00 95.75 190 LYS A C 1
ATOM 1565 O O . LYS A 1 190 ? 15.142 10.635 -13.113 1.00 95.75 190 LYS A O 1
ATOM 1570 N N . SER A 1 191 ? 16.462 9.280 -11.877 1.00 94.62 191 SER A N 1
ATOM 1571 C CA . SER A 1 191 ? 17.708 9.522 -12.618 1.00 94.62 191 SER A CA 1
ATOM 1572 C C . SER A 1 191 ? 17.586 9.162 -14.105 1.00 94.62 191 SER A C 1
ATOM 1574 O O . SER A 1 191 ? 18.077 9.886 -14.968 1.00 94.62 191 SER A O 1
ATOM 1576 N N . TYR A 1 192 ? 16.908 8.055 -14.421 1.00 94.69 192 TYR A N 1
ATOM 1577 C CA . TYR A 1 192 ? 16.679 7.593 -15.789 1.00 94.69 192 TYR A CA 1
ATOM 1578 C C . TYR A 1 192 ? 15.837 8.596 -16.586 1.00 94.69 192 TYR A C 1
ATOM 1580 O O . TYR A 1 192 ? 16.199 8.947 -17.706 1.00 94.69 192 TYR A O 1
ATOM 1588 N N . THR A 1 193 ? 14.742 9.100 -16.006 1.00 94.19 193 THR A N 1
ATOM 1589 C CA . THR A 1 193 ? 13.857 10.069 -16.680 1.00 94.19 193 THR A CA 1
ATOM 1590 C C . THR A 1 193 ? 14.479 11.458 -16.820 1.00 94.19 193 THR A C 1
ATOM 1592 O O . THR A 1 193 ? 14.147 12.170 -17.758 1.00 94.19 193 THR A O 1
ATOM 1595 N N . GLU A 1 194 ? 15.390 11.848 -15.924 1.00 93.00 194 GLU A N 1
ATOM 1596 C CA . GLU A 1 194 ? 16.137 13.110 -16.034 1.00 93.00 194 GLU A CA 1
ATOM 1597 C C . GLU A 1 194 ? 17.169 13.067 -17.172 1.00 93.00 194 GLU A C 1
ATOM 1599 O O . GLU A 1 194 ? 17.410 14.079 -17.827 1.00 93.00 194 GLU A O 1
ATOM 1604 N N . ARG A 1 195 ? 17.758 11.893 -17.437 1.00 91.94 195 ARG A N 1
ATOM 1605 C CA . ARG A 1 195 ? 18.735 11.693 -18.522 1.00 91.94 195 ARG A CA 1
ATOM 1606 C C . ARG A 1 195 ? 18.087 11.444 -19.884 1.00 91.94 195 ARG A C 1
ATOM 1608 O O . ARG A 1 195 ? 18.694 11.752 -20.904 1.00 91.94 195 ARG A O 1
ATOM 1615 N N . ASN A 1 196 ? 16.871 10.900 -19.909 1.00 87.75 196 ASN A N 1
ATOM 1616 C CA . ASN A 1 196 ? 16.159 10.538 -21.133 1.00 87.75 196 ASN A CA 1
ATOM 1617 C C . ASN A 1 196 ? 14.953 11.462 -21.357 1.00 87.75 196 ASN A C 1
ATOM 1619 O O . ASN A 1 196 ? 13.846 11.163 -20.916 1.00 87.75 196 ASN A O 1
ATOM 1623 N N . LEU A 1 197 ? 15.155 12.571 -22.078 1.00 78.19 197 LEU A N 1
ATOM 1624 C CA . LEU A 1 197 ? 14.111 13.584 -22.318 1.00 78.19 197 LEU A CA 1
ATOM 1625 C C . LEU A 1 197 ? 12.905 13.055 -23.120 1.00 78.19 197 LEU A C 1
ATOM 1627 O O . LEU A 1 197 ? 11.793 13.546 -22.944 1.00 78.19 197 LEU A O 1
ATOM 1631 N N . SER A 1 198 ? 13.101 12.022 -23.944 1.00 85.69 198 SER A N 1
ATOM 1632 C CA . SER A 1 198 ? 12.047 11.355 -24.729 1.00 85.69 198 SER A CA 1
ATOM 1633 C C . SER A 1 198 ? 11.531 10.082 -24.046 1.00 85.69 198 SER A C 1
ATOM 1635 O O . SER A 1 198 ? 11.323 9.058 -24.695 1.00 85.69 198 SER A O 1
ATOM 1637 N N . CYS A 1 199 ? 11.389 10.103 -22.718 1.00 87.44 199 CYS A N 1
ATOM 1638 C CA . CYS A 1 199 ? 10.961 8.928 -21.964 1.00 87.44 199 CYS A CA 1
ATOM 1639 C C . CYS A 1 199 ? 9.512 8.537 -22.293 1.00 87.44 199 CYS A C 1
ATOM 1641 O O . CYS A 1 199 ? 8.639 9.396 -22.428 1.00 87.44 199 CYS A O 1
ATOM 1643 N N . SER A 1 200 ? 9.239 7.231 -22.361 1.00 91.69 200 SER A N 1
ATOM 1644 C CA . SER A 1 200 ? 7.877 6.723 -22.544 1.00 91.69 200 SER A CA 1
ATOM 1645 C C . SER A 1 200 ? 6.942 7.256 -21.443 1.00 91.69 200 SER A C 1
ATOM 1647 O O . SER A 1 200 ? 7.308 7.199 -20.262 1.00 91.69 200 SER A O 1
ATOM 1649 N N . PRO A 1 201 ? 5.712 7.698 -21.778 1.00 92.75 201 PRO A N 1
ATOM 1650 C CA . PRO A 1 201 ? 4.717 8.101 -20.784 1.00 92.75 201 PRO A CA 1
ATOM 1651 C C . PRO A 1 201 ? 4.467 7.035 -19.710 1.00 92.75 201 PRO A C 1
ATOM 1653 O O . PRO A 1 201 ? 4.263 7.368 -18.546 1.00 92.75 201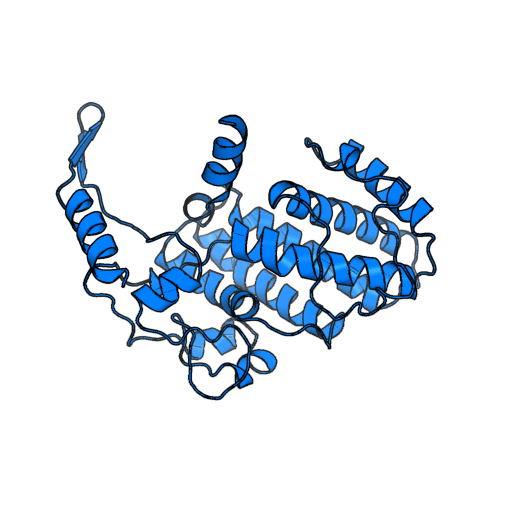 PRO A O 1
ATOM 1656 N N . ILE A 1 202 ? 4.562 5.750 -20.070 1.00 93.00 202 ILE A N 1
ATOM 1657 C CA . ILE A 1 202 ? 4.405 4.634 -19.128 1.00 93.00 202 ILE A CA 1
ATOM 1658 C C . ILE A 1 202 ? 5.537 4.629 -18.088 1.00 93.00 202 ILE A C 1
ATOM 1660 O O . ILE A 1 202 ? 5.273 4.459 -16.900 1.00 93.00 202 ILE A O 1
ATOM 1664 N N . ILE A 1 203 ? 6.785 4.884 -18.501 1.00 94.94 203 ILE A N 1
ATOM 1665 C CA . ILE A 1 203 ? 7.935 4.962 -17.584 1.00 94.94 203 ILE A CA 1
ATOM 1666 C C . ILE A 1 203 ? 7.807 6.182 -16.659 1.00 94.94 203 ILE A C 1
ATOM 1668 O O . ILE A 1 203 ? 8.112 6.094 -15.467 1.00 94.94 203 ILE A O 1
ATOM 1672 N N . LEU A 1 204 ? 7.296 7.309 -17.169 1.00 94.88 204 LEU A N 1
ATOM 1673 C CA . LEU A 1 204 ? 6.969 8.464 -16.328 1.00 94.88 204 LEU A CA 1
ATOM 1674 C C . LEU A 1 204 ? 5.899 8.107 -15.284 1.00 94.88 204 LEU A C 1
ATOM 1676 O O . LEU A 1 204 ? 6.070 8.435 -14.109 1.00 94.88 204 LEU A O 1
ATOM 1680 N N . CYS A 1 205 ? 4.849 7.377 -15.669 1.00 95.75 205 CYS A N 1
ATOM 1681 C CA . CYS A 1 205 ? 3.847 6.867 -14.730 1.00 95.75 205 CYS A CA 1
ATOM 1682 C C . CYS A 1 205 ? 4.443 5.906 -13.690 1.00 95.75 205 CYS A C 1
ATOM 1684 O O . CYS A 1 205 ? 4.091 6.015 -12.517 1.00 95.75 205 CYS A O 1
ATOM 1686 N N . PHE A 1 206 ? 5.385 5.027 -14.060 1.00 97.00 206 PHE A N 1
ATOM 1687 C CA . PHE A 1 206 ? 6.100 4.186 -13.089 1.00 97.00 206 PHE A CA 1
ATOM 1688 C C . PHE A 1 206 ? 6.828 5.026 -12.039 1.00 97.00 206 PHE A C 1
ATOM 1690 O O . PHE A 1 206 ? 6.718 4.749 -10.844 1.00 97.00 206 PHE A O 1
ATOM 1697 N N . LYS A 1 207 ? 7.514 6.098 -12.457 1.00 97.25 207 LYS A N 1
ATOM 1698 C CA . LYS A 1 207 ? 8.175 7.020 -11.524 1.00 97.25 207 LYS A CA 1
ATOM 1699 C C . LYS A 1 207 ? 7.174 7.631 -10.539 1.00 97.25 207 LYS A C 1
ATOM 1701 O O . LYS A 1 207 ? 7.433 7.612 -9.338 1.00 97.25 207 LYS A O 1
ATOM 1706 N N . TYR A 1 208 ? 6.044 8.152 -11.021 1.00 97.19 208 TYR A N 1
ATOM 1707 C CA . TYR A 1 208 ? 5.026 8.770 -10.160 1.00 97.19 208 TYR A CA 1
ATOM 1708 C C . TYR A 1 208 ? 4.325 7.761 -9.242 1.00 97.19 208 TYR A C 1
ATOM 1710 O O . TYR A 1 208 ? 4.021 8.081 -8.087 1.00 97.19 208 TYR A O 1
ATOM 1718 N N . LEU A 1 209 ? 4.119 6.530 -9.715 1.00 97.25 209 LEU A N 1
ATOM 1719 C CA . LEU A 1 209 ? 3.598 5.435 -8.904 1.00 97.25 209 LEU A CA 1
ATOM 1720 C C . LEU A 1 209 ? 4.534 5.126 -7.733 1.00 97.25 209 LEU A C 1
ATOM 1722 O O . LEU A 1 209 ? 4.106 5.174 -6.579 1.00 97.25 209 LEU A O 1
ATOM 1726 N N . LEU A 1 210 ? 5.818 4.882 -8.011 1.00 97.62 210 LEU A N 1
ATOM 1727 C CA . LEU A 1 210 ? 6.789 4.562 -6.963 1.00 97.62 210 LEU A CA 1
ATOM 1728 C C . LEU A 1 210 ? 7.064 5.756 -6.045 1.00 97.62 210 LEU A C 1
ATOM 1730 O O . LEU A 1 210 ? 7.206 5.568 -4.841 1.00 97.62 210 LEU A O 1
ATOM 1734 N N . GLN A 1 211 ? 7.038 6.988 -6.562 1.00 97.88 211 GLN A N 1
ATOM 1735 C CA . GLN A 1 211 ? 7.070 8.190 -5.725 1.00 97.88 211 GLN A CA 1
ATOM 1736 C C . GLN A 1 211 ? 5.900 8.206 -4.733 1.00 97.88 211 GLN A C 1
ATOM 1738 O O . GLN A 1 211 ? 6.074 8.550 -3.565 1.00 97.88 211 GLN A O 1
ATOM 1743 N N . SER A 1 212 ? 4.706 7.814 -5.183 1.00 98.00 212 SER A N 1
ATOM 1744 C CA . SER A 1 212 ? 3.523 7.752 -4.324 1.00 98.00 212 SER A CA 1
ATOM 1745 C C . SER A 1 212 ? 3.637 6.637 -3.281 1.00 98.00 212 SER A C 1
ATOM 1747 O O . SER A 1 212 ? 3.219 6.843 -2.146 1.00 98.00 212 SER A O 1
ATOM 1749 N N . PHE A 1 213 ? 4.266 5.501 -3.602 1.00 97.38 213 PHE A N 1
ATOM 1750 C CA . PHE A 1 213 ? 4.594 4.468 -2.609 1.00 97.38 213 PHE A CA 1
ATOM 1751 C C . PHE A 1 213 ? 5.611 4.944 -1.569 1.00 97.38 213 PHE A C 1
ATOM 1753 O O . PHE A 1 213 ? 5.396 4.731 -0.378 1.00 97.38 213 PHE A O 1
ATOM 1760 N N . VAL A 1 214 ? 6.676 5.633 -1.992 1.00 96.69 214 VAL A N 1
ATOM 1761 C CA . VAL A 1 214 ? 7.657 6.231 -1.072 1.00 96.69 214 VAL A CA 1
ATOM 1762 C C . VAL A 1 214 ? 6.972 7.240 -0.151 1.00 96.69 214 VAL A C 1
ATOM 1764 O O . VAL A 1 214 ? 7.135 7.174 1.064 1.00 96.69 214 VAL A O 1
ATOM 1767 N N . ASN A 1 215 ? 6.145 8.131 -0.703 1.00 97.25 215 ASN A N 1
ATOM 1768 C CA . ASN A 1 215 ? 5.381 9.086 0.095 1.00 97.25 215 ASN A CA 1
ATOM 1769 C C . ASN A 1 215 ? 4.428 8.373 1.060 1.00 97.25 215 ASN A C 1
ATOM 1771 O O . ASN A 1 215 ? 4.367 8.742 2.229 1.00 97.25 215 ASN A O 1
ATOM 1775 N N . LEU A 1 216 ? 3.718 7.335 0.606 1.00 96.94 216 LEU A N 1
ATOM 1776 C CA . LEU A 1 216 ? 2.851 6.543 1.474 1.00 96.94 216 LEU A CA 1
ATOM 1777 C C . LEU A 1 216 ? 3.648 5.976 2.650 1.00 96.94 216 LEU A C 1
ATOM 1779 O O . LEU A 1 216 ? 3.240 6.160 3.790 1.00 96.94 216 LEU A O 1
ATOM 1783 N N . HIS A 1 217 ? 4.803 5.363 2.390 1.00 95.19 217 HIS A N 1
ATOM 1784 C CA . HIS A 1 217 ? 5.663 4.845 3.447 1.00 95.19 217 HIS A CA 1
ATOM 1785 C C . HIS A 1 217 ? 6.049 5.928 4.458 1.00 95.19 217 HIS A C 1
ATOM 1787 O O . HIS A 1 217 ? 5.789 5.757 5.647 1.00 95.19 217 HIS A O 1
ATOM 1793 N N . LEU A 1 218 ? 6.579 7.062 3.982 1.00 94.56 218 LEU A N 1
ATOM 1794 C CA . LEU A 1 218 ? 7.002 8.173 4.835 1.00 94.56 218 LEU A CA 1
ATOM 1795 C C . LEU A 1 218 ? 5.864 8.661 5.738 1.00 94.56 218 LEU A C 1
ATOM 1797 O O . LEU A 1 218 ? 6.051 8.791 6.941 1.00 94.56 218 LEU A O 1
ATOM 1801 N N . TYR A 1 219 ? 4.665 8.876 5.195 1.00 95.88 219 TYR A N 1
ATOM 1802 C CA . TYR A 1 219 ? 3.523 9.348 5.984 1.00 95.88 219 TYR A CA 1
ATOM 1803 C C . TYR A 1 219 ? 2.953 8.290 6.941 1.00 95.88 219 TYR A C 1
ATOM 1805 O O . TYR A 1 219 ? 2.355 8.647 7.953 1.00 95.88 219 TYR A O 1
ATOM 1813 N N . MET A 1 220 ? 3.140 6.999 6.656 1.00 94.69 220 MET A N 1
ATOM 1814 C CA . MET A 1 220 ? 2.682 5.923 7.539 1.00 94.69 220 MET A CA 1
ATOM 1815 C C . MET A 1 220 ? 3.664 5.631 8.681 1.00 94.69 220 MET A C 1
ATOM 1817 O O . MET A 1 220 ? 3.245 5.075 9.700 1.00 94.69 220 MET A O 1
ATOM 1821 N N . THR A 1 221 ? 4.942 6.011 8.547 1.00 92.88 221 THR A N 1
ATOM 1822 C CA . THR A 1 221 ? 5.988 5.668 9.527 1.00 92.88 221 THR A CA 1
ATOM 1823 C C . THR A 1 221 ? 6.710 6.848 10.181 1.00 92.88 221 THR A C 1
ATOM 1825 O O . THR A 1 221 ? 7.480 6.630 11.115 1.00 92.88 221 THR A O 1
ATOM 1828 N N . ASP A 1 222 ? 6.495 8.083 9.732 1.00 92.44 222 ASP A N 1
ATOM 1829 C CA . ASP A 1 222 ? 7.156 9.262 10.297 1.00 92.44 222 ASP A CA 1
ATOM 1830 C C . ASP A 1 222 ? 6.444 9.770 11.558 1.00 92.44 222 ASP A C 1
ATOM 1832 O O . ASP A 1 222 ? 5.378 10.374 11.487 1.00 92.44 222 ASP A O 1
ATOM 1836 N N . ILE A 1 223 ? 7.072 9.549 12.715 1.00 93.88 223 ILE A N 1
ATOM 1837 C CA . ILE A 1 223 ? 6.581 9.984 14.033 1.00 93.88 223 ILE A CA 1
ATOM 1838 C C . ILE A 1 223 ? 6.624 11.494 14.258 1.00 93.88 223 ILE A C 1
ATOM 1840 O O . ILE A 1 223 ? 6.073 11.975 15.245 1.00 93.88 223 ILE A O 1
ATOM 1844 N N . THR A 1 224 ? 7.338 12.233 13.408 1.00 95.69 224 THR A N 1
ATOM 1845 C CA . THR A 1 224 ? 7.471 13.687 13.548 1.00 95.69 224 THR A CA 1
ATOM 1846 C C . THR A 1 224 ? 6.264 14.428 12.984 1.00 95.69 224 THR A C 1
ATOM 1848 O O . THR A 1 224 ? 6.082 15.604 13.288 1.00 95.69 224 THR A O 1
ATOM 1851 N N . LYS A 1 225 ? 5.429 13.746 12.190 1.00 95.56 225 LYS A N 1
ATOM 1852 C CA . LYS A 1 225 ? 4.206 14.303 11.611 1.00 95.56 225 LYS A CA 1
ATOM 1853 C C . LYS A 1 225 ? 3.034 14.142 12.563 1.00 95.56 225 LYS A C 1
ATOM 1855 O O . LYS A 1 225 ? 2.877 13.136 13.245 1.00 95.56 225 LYS A O 1
ATOM 1860 N N . THR A 1 226 ? 2.167 15.138 12.581 1.00 96.88 226 THR A N 1
ATOM 1861 C CA . THR A 1 226 ? 0.898 15.068 13.299 1.00 96.88 226 THR A CA 1
ATOM 1862 C C . THR A 1 226 ? -0.132 14.262 12.509 1.00 96.88 226 THR A C 1
ATOM 1864 O O . THR A 1 226 ? -0.066 14.140 11.285 1.00 96.88 226 THR A O 1
ATOM 1867 N N . THR A 1 227 ? -1.138 13.729 13.207 1.00 96.62 227 THR A N 1
ATOM 1868 C CA . THR A 1 227 ? -2.265 13.024 12.576 1.00 96.62 227 THR A CA 1
ATOM 1869 C C . THR A 1 227 ? -2.957 13.885 11.511 1.00 96.62 227 THR A C 1
ATOM 1871 O O . THR A 1 227 ? -3.303 13.370 10.449 1.00 96.62 227 THR A O 1
ATOM 1874 N N . ASP A 1 228 ? -3.123 15.187 11.761 1.00 97.19 228 ASP A N 1
ATOM 1875 C CA . ASP A 1 228 ? -3.804 16.103 10.840 1.00 97.19 228 ASP A CA 1
ATOM 1876 C C . ASP A 1 228 ? -2.993 16.331 9.557 1.00 97.19 228 ASP A C 1
ATOM 1878 O O . ASP A 1 228 ? -3.534 16.182 8.460 1.00 97.19 228 ASP A O 1
ATOM 1882 N N . GLU A 1 229 ? -1.679 16.557 9.669 1.00 97.31 229 GLU A N 1
ATOM 1883 C CA . GLU A 1 229 ? -0.784 16.660 8.504 1.00 97.31 229 GLU A CA 1
ATOM 1884 C C . GLU A 1 229 ? -0.807 15.389 7.645 1.00 97.31 229 GLU A C 1
ATOM 1886 O O . GLU A 1 229 ? -0.755 15.452 6.412 1.00 97.31 229 GLU A O 1
ATOM 1891 N N . ILE A 1 230 ? -0.894 14.217 8.283 1.00 97.81 230 ILE A N 1
ATOM 1892 C CA . ILE A 1 230 ? -1.008 12.945 7.567 1.00 97.81 230 ILE A CA 1
ATOM 1893 C C . ILE A 1 230 ? -2.356 12.868 6.837 1.00 97.81 230 ILE A C 1
ATOM 1895 O O . ILE A 1 230 ? -2.387 12.541 5.648 1.00 97.81 230 ILE A O 1
ATOM 1899 N N . ILE A 1 231 ? -3.465 13.205 7.504 1.00 96.75 231 ILE A N 1
ATOM 1900 C CA . ILE A 1 231 ? -4.818 13.193 6.921 1.00 96.75 231 ILE A CA 1
ATOM 1901 C C . ILE A 1 231 ? -4.918 14.102 5.690 1.00 96.75 231 ILE A C 1
ATOM 1903 O O . ILE A 1 231 ? -5.549 13.716 4.698 1.00 96.75 231 ILE A O 1
ATOM 1907 N N . GLU A 1 232 ? -4.293 15.280 5.728 1.00 96.25 232 GLU A N 1
ATOM 1908 C CA . GLU A 1 232 ? -4.289 16.233 4.611 1.00 96.25 232 GLU A CA 1
ATOM 1909 C C . GLU A 1 232 ? -3.631 15.670 3.345 1.00 96.25 232 GLU A C 1
ATOM 1911 O O . GLU A 1 232 ? -4.016 16.020 2.227 1.00 96.25 232 GLU A O 1
ATOM 1916 N N . LYS A 1 233 ? -2.641 14.786 3.502 1.00 97.50 233 LYS A N 1
ATOM 1917 C CA . LYS A 1 233 ? -1.802 14.305 2.396 1.00 97.50 233 LYS A CA 1
ATOM 1918 C C . LYS A 1 233 ? -2.182 12.911 1.921 1.00 97.50 233 LYS A C 1
ATOM 1920 O O . LYS A 1 233 ? -2.138 12.646 0.717 1.00 97.50 233 LYS A O 1
ATOM 1925 N N . ILE A 1 234 ? -2.601 12.034 2.834 1.00 97.12 234 ILE A N 1
ATOM 1926 C CA . ILE A 1 234 ? -2.795 10.605 2.559 1.00 97.12 234 ILE A CA 1
ATOM 1927 C C . ILE A 1 234 ? -3.812 10.350 1.443 1.00 97.12 234 ILE A C 1
ATOM 1929 O O . ILE A 1 234 ? -3.591 9.477 0.609 1.00 97.12 234 ILE A O 1
ATOM 1933 N N . LYS A 1 235 ? -4.877 11.164 1.359 1.00 95.62 235 LYS A N 1
ATOM 1934 C CA . LYS A 1 235 ? -5.887 11.073 0.291 1.00 95.62 235 LYS A CA 1
ATOM 1935 C C . LYS A 1 235 ? -5.248 11.225 -1.090 1.00 95.62 235 LYS A C 1
ATOM 1937 O O . LYS A 1 235 ? -5.440 10.376 -1.950 1.00 95.62 235 LYS A O 1
ATOM 1942 N N . GLY A 1 236 ? -4.478 12.297 -1.291 1.00 97.56 236 GLY A N 1
ATOM 1943 C CA . GLY A 1 236 ? -3.842 12.581 -2.579 1.00 97.56 236 GLY A CA 1
ATOM 1944 C C . GLY A 1 236 ? -2.806 11.523 -2.961 1.00 97.56 236 GLY A C 1
ATOM 1945 O O . GLY A 1 236 ? -2.702 11.155 -4.128 1.00 97.56 236 GLY A O 1
ATOM 1946 N N . ILE A 1 237 ? -2.088 10.986 -1.971 1.00 97.88 237 ILE A N 1
ATOM 1947 C CA . ILE A 1 237 ? -1.129 9.894 -2.172 1.00 97.88 237 ILE A CA 1
ATOM 1948 C C . ILE A 1 237 ? -1.848 8.621 -2.638 1.00 97.88 237 ILE A C 1
ATOM 1950 O O . ILE A 1 237 ? -1.453 8.030 -3.643 1.00 97.88 237 ILE A O 1
ATOM 1954 N N . VAL A 1 238 ? -2.919 8.217 -1.948 1.00 96.75 238 VAL A N 1
ATOM 1955 C CA . VAL A 1 238 ? -3.712 7.031 -2.309 1.00 96.75 238 VAL A CA 1
ATOM 1956 C C . VAL A 1 238 ? -4.358 7.198 -3.682 1.00 96.75 238 VAL A C 1
ATOM 1958 O O . VAL A 1 238 ? -4.242 6.304 -4.517 1.00 96.75 238 VAL A O 1
ATOM 1961 N N . ASP A 1 239 ? -4.974 8.347 -3.959 1.00 96.44 239 ASP A N 1
ATOM 1962 C CA . ASP A 1 239 ? -5.605 8.610 -5.255 1.00 96.44 239 ASP A CA 1
ATOM 1963 C C . ASP A 1 239 ? -4.566 8.559 -6.393 1.00 96.44 239 ASP A C 1
ATOM 1965 O O . ASP A 1 239 ? -4.814 7.944 -7.432 1.00 96.44 239 ASP A O 1
ATOM 1969 N N . SER A 1 240 ? -3.364 9.110 -6.173 1.00 96.69 240 SER A N 1
ATOM 1970 C CA . SER A 1 240 ? -2.244 9.018 -7.118 1.00 96.69 240 SER A CA 1
ATOM 1971 C C . SER A 1 240 ? -1.818 7.569 -7.379 1.00 96.69 240 SER A C 1
ATOM 1973 O O . SER A 1 240 ? -1.621 7.189 -8.535 1.00 96.69 240 SER A O 1
ATOM 1975 N N . ILE A 1 241 ? -1.731 6.727 -6.342 1.00 95.56 241 ILE A N 1
ATOM 1976 C CA . ILE A 1 241 ? -1.450 5.289 -6.496 1.00 95.56 241 ILE A CA 1
ATOM 1977 C C . ILE A 1 241 ? -2.513 4.630 -7.379 1.00 95.56 241 ILE A C 1
ATOM 1979 O O . ILE A 1 241 ? -2.182 3.958 -8.355 1.00 95.56 241 ILE A O 1
ATOM 1983 N N . GLN A 1 242 ? -3.792 4.840 -7.059 1.00 93.38 242 GLN A N 1
ATOM 1984 C CA . GLN A 1 242 ? -4.900 4.186 -7.756 1.00 93.38 242 GLN A CA 1
ATOM 1985 C C . GLN A 1 242 ? -4.985 4.591 -9.230 1.00 93.38 242 GLN A C 1
ATOM 1987 O O . GLN A 1 242 ? -5.271 3.740 -10.080 1.00 93.38 242 GLN A O 1
ATOM 1992 N N . VAL A 1 243 ? -4.735 5.870 -9.531 1.00 93.94 243 VAL A N 1
ATOM 1993 C CA . VAL A 1 243 ? -4.682 6.392 -10.902 1.00 93.94 243 VAL A CA 1
ATOM 1994 C C . VAL A 1 243 ? -3.489 5.802 -11.645 1.00 93.94 243 VAL A C 1
ATOM 1996 O O . VAL A 1 243 ? -3.675 5.221 -12.712 1.00 93.94 243 VAL A O 1
ATOM 1999 N N . ASN A 1 244 ? -2.279 5.890 -11.084 1.00 94.50 244 ASN A N 1
ATOM 2000 C CA . ASN A 1 244 ? -1.084 5.434 -11.789 1.00 94.50 244 ASN A CA 1
ATOM 2001 C C . ASN A 1 244 ? -1.100 3.920 -12.032 1.00 94.50 244 ASN A C 1
ATOM 2003 O O . ASN A 1 244 ? -0.784 3.517 -13.148 1.00 94.50 244 ASN A O 1
ATOM 2007 N N . ILE A 1 245 ? -1.538 3.090 -11.071 1.00 91.50 245 ILE A N 1
ATOM 2008 C CA . ILE A 1 245 ? -1.701 1.638 -11.292 1.00 91.50 245 ILE A CA 1
ATOM 2009 C C . ILE A 1 245 ? -2.602 1.382 -12.503 1.00 91.50 245 ILE A C 1
ATOM 2011 O O . ILE A 1 245 ? -2.231 0.616 -13.380 1.00 91.50 245 ILE A O 1
ATOM 2015 N N . ARG A 1 246 ? -3.751 2.059 -12.607 1.00 89.25 246 ARG A N 1
ATOM 2016 C CA . ARG A 1 246 ? -4.685 1.853 -13.729 1.00 89.25 246 ARG A CA 1
ATOM 2017 C C . ARG A 1 246 ? -4.133 2.329 -15.070 1.00 89.25 246 ARG A C 1
ATOM 2019 O O . ARG A 1 246 ? -4.470 1.746 -16.093 1.00 89.25 246 ARG A O 1
ATOM 2026 N N . VAL A 1 247 ? -3.307 3.375 -15.071 1.00 90.94 247 VAL A N 1
ATOM 2027 C CA . VAL A 1 247 ? -2.700 3.913 -16.296 1.00 90.94 247 VAL A CA 1
ATOM 2028 C C . VAL A 1 247 ? -1.568 3.016 -16.793 1.00 90.94 247 VAL A C 1
ATOM 2030 O O . VAL A 1 247 ? -1.527 2.685 -17.974 1.00 90.94 247 VAL A O 1
ATOM 2033 N N . CYS A 1 248 ? -0.642 2.628 -15.914 1.00 90.12 248 CYS A N 1
ATOM 2034 C CA . CYS A 1 248 ? 0.567 1.912 -16.326 1.00 90.12 248 CYS A CA 1
ATOM 2035 C C . CYS A 1 248 ? 0.456 0.383 -16.223 1.00 90.12 248 CYS A C 1
ATOM 2037 O O . CYS A 1 248 ? 1.233 -0.318 -16.866 1.00 90.12 248 CYS A O 1
ATOM 2039 N N . LEU A 1 249 ? -0.523 -0.131 -15.469 1.00 87.50 249 LEU A N 1
ATOM 2040 C CA . LEU A 1 249 ? -0.791 -1.555 -15.254 1.00 87.50 249 LEU A CA 1
ATOM 2041 C C . LEU A 1 249 ? -2.303 -1.865 -15.406 1.00 87.50 249 LEU A C 1
ATOM 2043 O O . LEU A 1 249 ? -2.943 -2.310 -14.452 1.00 87.50 249 LEU A O 1
ATOM 2047 N N . PRO A 1 250 ? -2.916 -1.645 -16.584 1.00 78.94 250 PRO A N 1
ATOM 2048 C CA . PRO A 1 250 ? -4.372 -1.748 -16.762 1.00 78.94 250 PRO A CA 1
ATOM 2049 C C . PRO A 1 250 ? -4.944 -3.151 -16.498 1.00 78.94 250 PRO A C 1
ATOM 2051 O O . PRO A 1 250 ? -6.095 -3.279 -16.088 1.00 78.94 250 PRO A O 1
ATOM 2054 N N . GLU A 1 251 ? -4.144 -4.204 -16.687 1.00 75.38 251 GLU A N 1
ATOM 2055 C CA . GLU A 1 251 ? -4.532 -5.593 -16.398 1.00 75.38 251 GLU A CA 1
ATOM 2056 C C . GLU A 1 251 ? -4.248 -6.016 -14.945 1.00 75.38 251 GLU A C 1
ATOM 2058 O O . GLU A 1 251 ? -4.536 -7.151 -14.551 1.00 75.38 251 GLU A O 1
ATOM 2063 N N . PHE A 1 252 ? -3.691 -5.122 -14.119 1.00 74.81 252 PHE A N 1
ATOM 2064 C CA . PHE A 1 252 ? -3.431 -5.415 -12.716 1.00 74.81 252 PHE A CA 1
ATOM 2065 C C . PHE A 1 252 ? -4.753 -5.625 -11.982 1.00 74.81 252 PHE A C 1
ATOM 2067 O O . PHE A 1 252 ? -5.555 -4.708 -11.790 1.00 74.81 252 PHE A O 1
ATOM 2074 N N . SER A 1 253 ? -4.989 -6.868 -11.566 1.00 69.50 253 SER A N 1
ATOM 2075 C CA . SER A 1 253 ? -6.221 -7.240 -10.881 1.00 69.50 253 SER A CA 1
ATOM 2076 C C . SER A 1 253 ? -6.325 -6.495 -9.554 1.00 69.50 253 SER A C 1
ATOM 2078 O O . SER A 1 253 ? -5.561 -6.762 -8.622 1.00 69.50 253 SER A O 1
ATOM 2080 N N . SER A 1 254 ? -7.302 -5.589 -9.448 1.00 72.31 254 SER A N 1
ATOM 2081 C CA . SER A 1 254 ? -7.647 -4.974 -8.169 1.00 72.31 254 SER A CA 1
ATOM 2082 C C . SER A 1 254 ? -7.964 -6.072 -7.153 1.00 72.31 254 SER A C 1
ATOM 2084 O O . SER A 1 254 ? -8.606 -7.080 -7.462 1.00 72.31 254 SER A O 1
ATOM 2086 N N . THR A 1 255 ? -7.481 -5.875 -5.934 1.00 84.25 255 THR A N 1
ATOM 2087 C CA . THR A 1 255 ? -7.719 -6.754 -4.792 1.00 84.25 255 THR A CA 1
ATOM 2088 C C . THR A 1 255 ? -8.507 -6.024 -3.723 1.00 84.25 255 THR A C 1
ATOM 2090 O O . THR A 1 255 ? -8.521 -4.791 -3.661 1.00 84.25 255 THR A O 1
ATOM 2093 N N . TYR A 1 256 ? -9.089 -6.795 -2.813 1.00 88.62 256 TYR A N 1
ATOM 2094 C CA . TYR A 1 256 ? -9.658 -6.254 -1.586 1.00 88.62 256 TYR A CA 1
ATOM 2095 C C . TYR A 1 256 ? -8.680 -5.329 -0.838 1.00 88.62 256 TYR A C 1
ATOM 2097 O O . TYR A 1 256 ? -9.067 -4.245 -0.413 1.00 88.62 256 TYR A O 1
ATOM 2105 N N . ILE A 1 257 ? -7.397 -5.697 -0.777 1.00 89.12 257 ILE A N 1
ATOM 2106 C CA . ILE A 1 257 ? -6.342 -4.896 -0.137 1.00 89.12 257 ILE A CA 1
ATOM 2107 C C . ILE A 1 257 ? -6.138 -3.560 -0.871 1.00 89.12 257 ILE A C 1
ATOM 2109 O O . ILE A 1 257 ? -6.097 -2.500 -0.252 1.00 89.12 257 ILE A O 1
ATOM 2113 N N . SER A 1 258 ? -6.119 -3.574 -2.210 1.00 89.94 258 SER A N 1
ATOM 2114 C CA . SER A 1 258 ? -6.028 -2.337 -3.000 1.00 89.94 258 SER A CA 1
ATOM 2115 C C . SER A 1 258 ? -7.219 -1.406 -2.768 1.00 89.94 258 SER A C 1
ATOM 2117 O O . SER A 1 258 ? -7.052 -0.190 -2.754 1.00 89.94 258 SER A O 1
ATOM 2119 N N . HIS A 1 259 ? -8.416 -1.957 -2.541 1.00 93.38 259 HIS A N 1
ATOM 2120 C CA . HIS A 1 259 ? -9.584 -1.164 -2.177 1.00 93.38 259 HIS A CA 1
ATOM 2121 C C . HIS A 1 259 ? -9.434 -0.552 -0.776 1.00 93.38 259 HIS A C 1
ATOM 2123 O O . HIS A 1 259 ? -9.840 0.594 -0.576 1.00 93.38 259 HIS A O 1
ATOM 2129 N N . PHE A 1 260 ? -8.810 -1.271 0.162 1.00 93.88 260 PHE A N 1
ATOM 2130 C CA . PHE A 1 260 ? -8.612 -0.823 1.542 1.00 93.88 260 PHE A CA 1
ATOM 2131 C C . PHE A 1 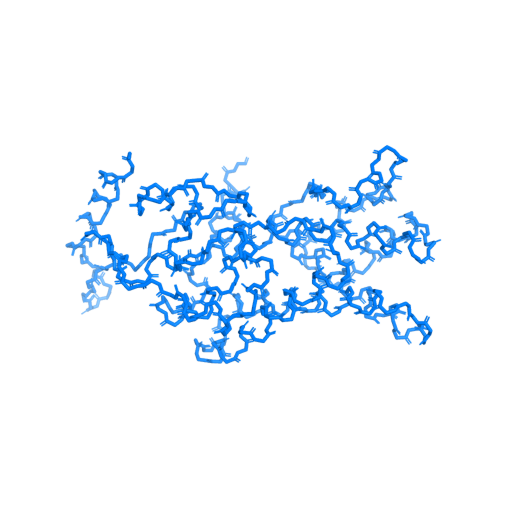260 ? -7.756 0.430 1.693 1.00 93.88 260 PHE A C 1
ATOM 2133 O O . PHE A 1 260 ? -8.019 1.224 2.597 1.00 93.88 260 PHE A O 1
ATOM 2140 N N . LEU A 1 261 ? -6.832 0.681 0.761 1.00 94.75 261 LEU A N 1
ATOM 2141 C CA . LEU A 1 261 ? -6.073 1.935 0.717 1.00 94.75 261 LEU A CA 1
ATOM 2142 C C . LEU A 1 261 ? -6.980 3.173 0.749 1.00 94.75 261 LEU A C 1
ATOM 2144 O O . LEU A 1 261 ? -6.660 4.162 1.404 1.00 94.75 261 LEU A O 1
ATOM 2148 N N . ASN A 1 262 ? -8.143 3.106 0.093 1.00 95.75 262 ASN A N 1
ATOM 2149 C CA . ASN A 1 262 ? -9.089 4.225 0.019 1.00 95.75 262 ASN A CA 1
ATOM 2150 C C . ASN A 1 262 ? -9.707 4.584 1.378 1.00 95.75 262 ASN A C 1
ATOM 2152 O O . ASN A 1 262 ? -10.281 5.661 1.526 1.00 95.75 262 ASN A O 1
ATOM 2156 N N . HIS A 1 263 ? -9.575 3.705 2.376 1.00 96.12 263 HIS A N 1
ATOM 2157 C CA . HIS A 1 263 ? -10.062 3.931 3.736 1.00 96.12 263 HIS A CA 1
ATOM 2158 C C . HIS A 1 263 ? -8.992 4.493 4.673 1.00 96.12 263 HIS A C 1
ATOM 2160 O O . HIS A 1 263 ? -9.324 4.813 5.810 1.00 96.12 263 HIS A O 1
ATOM 2166 N N . TYR A 1 264 ? -7.736 4.672 4.238 1.00 96.44 264 TYR A N 1
ATOM 2167 C CA . TYR A 1 264 ? -6.637 5.081 5.129 1.00 96.44 264 TYR A CA 1
ATOM 2168 C C . TYR A 1 264 ? -6.883 6.433 5.792 1.00 96.44 264 TYR A C 1
ATOM 2170 O O . TYR A 1 264 ? -6.635 6.588 6.983 1.00 96.44 264 TYR A O 1
ATOM 2178 N N . LYS A 1 265 ? -7.450 7.400 5.066 1.00 96.56 265 LYS A N 1
ATOM 2179 C CA . LYS A 1 265 ? -7.838 8.687 5.655 1.00 96.56 265 LYS A CA 1
ATOM 2180 C C . LYS A 1 265 ? -8.858 8.511 6.785 1.00 96.56 265 LYS A C 1
ATOM 2182 O O . LYS A 1 265 ? -8.695 9.088 7.858 1.00 96.56 265 LYS A O 1
ATOM 2187 N N . SER A 1 266 ? -9.892 7.703 6.553 1.00 95.81 266 SER A N 1
ATOM 2188 C CA . SER A 1 266 ? -10.928 7.397 7.548 1.00 95.81 266 SER A CA 1
ATOM 2189 C C . SER A 1 266 ? -10.348 6.633 8.740 1.00 95.81 266 SER A C 1
ATOM 2191 O O . SER A 1 266 ? -10.657 6.961 9.883 1.00 95.81 266 SER A O 1
ATOM 2193 N N . MET A 1 267 ? -9.464 5.666 8.479 1.00 95.31 267 MET A N 1
ATOM 2194 C CA . MET A 1 267 ? -8.745 4.901 9.493 1.00 95.31 267 MET A CA 1
ATOM 2195 C C . MET A 1 267 ? -7.926 5.819 10.399 1.00 95.31 267 MET A C 1
ATOM 2197 O O . MET A 1 267 ? -8.084 5.770 11.612 1.00 95.31 267 MET A O 1
ATOM 2201 N N . ILE A 1 268 ? -7.097 6.689 9.823 1.00 95.81 268 ILE A N 1
ATOM 2202 C CA . ILE A 1 268 ? -6.218 7.598 10.572 1.00 95.81 268 ILE A CA 1
ATOM 2203 C C . ILE A 1 268 ? -7.045 8.604 11.379 1.00 95.81 268 ILE A C 1
ATOM 2205 O O . ILE A 1 268 ? -6.748 8.867 12.541 1.00 95.81 268 ILE A O 1
ATOM 2209 N N . ARG A 1 269 ? -8.148 9.107 10.812 1.00 95.19 269 ARG A N 1
ATOM 2210 C CA . ARG A 1 269 ? -9.080 9.978 11.540 1.00 95.19 269 ARG A CA 1
ATOM 2211 C C . ARG A 1 269 ? -9.717 9.285 12.747 1.00 95.19 269 ARG A C 1
ATOM 2213 O O . ARG A 1 269 ? -9.944 9.935 13.761 1.00 95.19 269 ARG A O 1
ATOM 2220 N N . ALA A 1 270 ? -10.039 7.998 12.634 1.00 93.38 270 ALA A N 1
ATOM 2221 C CA . ALA A 1 270 ? -10.722 7.258 13.692 1.00 93.38 270 ALA A CA 1
ATOM 2222 C C . ALA A 1 270 ? -9.766 6.685 14.751 1.00 93.38 270 ALA A C 1
ATOM 2224 O O . ALA A 1 270 ? -10.110 6.647 15.930 1.00 93.38 270 ALA A O 1
ATOM 2225 N N . LEU A 1 271 ? -8.588 6.221 14.332 1.00 93.69 271 LEU A N 1
ATOM 2226 C CA . LEU A 1 271 ? -7.662 5.440 15.159 1.00 93.69 271 LEU A CA 1
ATOM 2227 C C . LEU A 1 271 ? -6.387 6.206 15.533 1.00 93.69 271 LEU A C 1
ATOM 2229 O O . LEU A 1 271 ? -5.619 5.742 16.373 1.00 93.69 271 LEU A O 1
ATOM 2233 N N . GLY A 1 272 ? -6.168 7.382 14.946 1.00 93.94 272 GLY A N 1
ATOM 2234 C CA . GLY A 1 272 ? -5.010 8.224 15.206 1.00 93.94 272 GLY A CA 1
ATOM 2235 C C . GLY A 1 272 ? -3.797 7.863 14.351 1.00 93.94 272 GLY A C 1
ATOM 2236 O O . GLY A 1 272 ? -3.907 7.401 13.215 1.00 93.94 272 GLY A O 1
ATOM 2237 N N . HIS A 1 273 ? -2.614 8.136 14.894 1.00 95.00 273 HIS A N 1
ATOM 2238 C CA . HIS A 1 273 ? -1.374 8.153 14.128 1.00 95.00 273 HIS A CA 1
ATOM 2239 C C . HIS A 1 273 ? -0.959 6.742 13.635 1.00 95.00 273 HIS A C 1
ATOM 2241 O O . HIS A 1 273 ? -0.721 5.851 14.459 1.00 95.00 273 HIS A O 1
ATOM 2247 N N . PRO A 1 274 ? -0.773 6.528 12.314 1.00 93.69 274 PRO A N 1
ATOM 2248 C CA . PRO A 1 274 ? -0.585 5.201 11.708 1.00 93.69 274 PRO A CA 1
ATOM 2249 C C . PRO A 1 274 ? 0.694 4.473 12.141 1.00 93.69 274 PRO A C 1
ATOM 2251 O O . PRO A 1 274 ? 0.729 3.243 12.172 1.00 93.69 274 PRO A O 1
ATOM 2254 N N . TYR A 1 275 ? 1.734 5.207 12.543 1.00 91.69 275 TYR A N 1
ATOM 2255 C CA . TYR A 1 275 ? 2.956 4.611 13.090 1.00 91.69 275 TYR A CA 1
ATOM 2256 C C . TYR A 1 275 ? 2.715 3.670 14.284 1.00 91.69 275 TYR A C 1
ATOM 2258 O O . TYR A 1 275 ? 3.444 2.694 14.448 1.00 91.69 275 TYR A O 1
ATOM 2266 N N . PHE A 1 276 ? 1.705 3.942 15.117 1.00 89.56 276 PHE A N 1
ATOM 2267 C CA . PHE A 1 276 ? 1.377 3.096 16.272 1.00 89.56 276 PHE A CA 1
ATOM 2268 C C . PHE A 1 276 ? 0.421 1.948 15.926 1.00 89.56 276 PHE A C 1
ATOM 2270 O O . PHE A 1 276 ? 0.073 1.161 16.801 1.00 89.56 276 PHE A O 1
ATOM 2277 N N . LEU A 1 277 ? -0.017 1.870 14.667 1.00 88.81 277 LEU A N 1
ATOM 2278 C CA . LEU A 1 277 ? -1.019 0.923 14.186 1.00 88.81 277 LEU A CA 1
ATOM 2279 C C . LEU A 1 277 ? -0.415 -0.179 13.296 1.00 88.81 277 LEU A C 1
ATOM 2281 O O . LEU A 1 277 ? -1.101 -1.151 13.001 1.00 88.81 277 LEU A O 1
ATOM 2285 N N . ASN A 1 278 ? 0.844 -0.057 12.866 1.00 86.81 278 ASN A N 1
ATOM 2286 C CA . ASN A 1 278 ? 1.488 -1.061 12.013 1.00 86.81 278 ASN A CA 1
ATOM 2287 C C . ASN A 1 278 ? 2.210 -2.156 12.816 1.00 86.81 278 ASN A C 1
ATOM 2289 O O . ASN A 1 278 ? 2.647 -1.944 13.952 1.00 86.81 278 ASN A O 1
ATOM 2293 N N . THR A 1 279 ? 2.373 -3.321 12.191 1.00 85.56 279 THR A N 1
ATOM 2294 C CA . THR A 1 279 ? 3.020 -4.505 12.790 1.00 85.56 279 THR A CA 1
ATOM 2295 C C . THR A 1 279 ? 4.535 -4.566 12.590 1.00 85.56 279 THR A C 1
ATOM 2297 O O . THR A 1 279 ? 5.194 -5.390 13.225 1.00 85.56 279 THR A O 1
ATOM 2300 N N . MET A 1 280 ? 5.114 -3.667 11.781 1.00 83.88 280 MET A N 1
ATOM 2301 C CA . MET A 1 280 ? 6.522 -3.699 11.354 1.00 83.88 280 MET A CA 1
ATOM 2302 C C . MET A 1 280 ? 7.504 -3.927 12.515 1.00 83.88 280 MET A C 1
ATOM 2304 O O . MET A 1 280 ? 8.470 -4.675 12.393 1.00 83.88 280 MET A O 1
ATOM 2308 N N . LYS A 1 281 ? 7.267 -3.308 13.676 1.00 78.25 281 LYS A N 1
ATOM 2309 C CA . LYS A 1 281 ? 8.150 -3.441 14.848 1.00 78.25 281 LYS A CA 1
ATOM 2310 C C . LYS A 1 281 ? 8.110 -4.820 15.498 1.00 78.25 281 LYS A C 1
ATOM 2312 O O . LYS A 1 281 ? 9.110 -5.249 16.065 1.00 78.25 281 LYS A O 1
ATOM 2317 N N . PHE A 1 282 ? 6.961 -5.484 15.471 1.00 74.94 282 PHE A N 1
ATOM 2318 C CA . PHE A 1 282 ? 6.827 -6.831 16.016 1.00 74.94 282 PHE A CA 1
ATOM 2319 C C . PHE A 1 282 ? 7.530 -7.817 15.083 1.00 74.94 282 PHE A C 1
ATOM 2321 O O . PHE A 1 282 ? 8.403 -8.562 15.517 1.00 74.94 282 PHE A O 1
ATOM 2328 N N . GLU A 1 283 ? 7.245 -7.708 13.790 1.00 70.06 283 GLU A N 1
ATOM 2329 C CA . GLU A 1 283 ? 7.814 -8.508 12.702 1.00 70.06 283 GLU A CA 1
ATOM 2330 C C . GLU A 1 283 ? 9.351 -8.482 12.658 1.00 70.06 283 GLU A C 1
ATOM 2332 O O . GLU A 1 283 ? 10.007 -9.515 12.514 1.00 70.06 283 GLU A O 1
ATOM 2337 N N . VAL A 1 284 ? 9.946 -7.294 12.809 1.00 64.31 284 VAL A N 1
ATOM 2338 C CA . VAL A 1 284 ? 11.406 -7.120 12.788 1.00 64.31 284 VAL A CA 1
ATOM 2339 C C . VAL A 1 284 ? 12.057 -7.685 14.056 1.00 64.31 284 VAL A C 1
ATOM 2341 O O . VAL A 1 284 ? 13.128 -8.281 13.975 1.00 64.31 284 VAL A O 1
ATOM 2344 N N . ASN A 1 285 ? 11.408 -7.560 15.218 1.00 51.69 285 ASN A N 1
ATOM 2345 C CA . ASN A 1 285 ? 11.952 -8.064 16.482 1.00 51.69 285 ASN A CA 1
ATOM 2346 C C . ASN A 1 285 ? 11.834 -9.590 16.625 1.00 51.69 285 ASN A C 1
ATOM 2348 O O . ASN A 1 285 ? 12.717 -10.205 17.218 1.00 51.69 285 ASN A O 1
ATOM 2352 N N . PHE A 1 286 ? 10.802 -10.220 16.050 1.00 42.62 286 PHE A N 1
ATOM 2353 C CA . PHE A 1 286 ? 10.665 -11.683 16.062 1.00 42.62 286 PHE A CA 1
ATOM 2354 C C . PHE A 1 286 ? 11.719 -12.397 15.201 1.00 42.62 286 PHE A C 1
ATOM 2356 O O . PHE A 1 286 ? 12.085 -13.528 15.510 1.00 42.62 286 PHE A O 1
ATOM 2363 N N . LYS A 1 287 ? 12.279 -11.735 14.179 1.00 45.00 287 LYS A N 1
ATOM 2364 C CA . LYS A 1 287 ? 13.373 -12.295 13.361 1.00 45.00 287 LYS A CA 1
ATOM 2365 C C . LYS A 1 287 ? 14.722 -12.371 14.081 1.00 45.00 287 LYS A C 1
ATOM 2367 O O . LYS A 1 287 ? 15.586 -13.101 13.622 1.00 45.00 287 LYS A O 1
ATOM 2372 N N . ASN A 1 288 ? 14.888 -11.667 15.202 1.00 34.94 288 ASN A N 1
ATOM 2373 C CA . ASN A 1 288 ? 16.104 -11.713 16.023 1.00 34.94 288 ASN A CA 1
ATOM 2374 C C . ASN A 1 288 ? 16.009 -12.719 17.189 1.00 34.94 288 ASN A C 1
ATOM 2376 O O . ASN A 1 288 ? 16.905 -12.766 18.029 1.00 34.94 288 ASN A O 1
ATOM 2380 N N . LEU A 1 289 ? 14.910 -13.479 17.281 1.00 30.64 289 LEU A N 1
ATOM 2381 C CA . LEU A 1 289 ? 14.654 -14.479 18.330 1.00 30.64 289 LEU A CA 1
ATOM 2382 C C . LEU A 1 289 ? 14.772 -15.933 17.828 1.00 30.64 289 LEU A C 1
ATOM 2384 O O . LEU A 1 289 ? 14.500 -16.862 18.591 1.00 30.64 289 LEU A O 1
ATOM 2388 N N . HIS A 1 290 ? 15.191 -16.127 16.577 1.00 29.16 290 HIS A N 1
ATOM 2389 C CA . HIS A 1 290 ? 15.477 -17.418 15.946 1.00 29.16 290 HIS A CA 1
ATOM 2390 C C . HIS A 1 290 ? 16.872 -17.399 15.323 1.00 29.16 290 HIS A C 1
ATOM 2392 O O . HIS A 1 290 ? 17.471 -18.493 15.243 1.00 29.16 290 HIS A O 1
#

Mean predicted aligned error: 6.37 Å

Radius of gyration: 20.58 Å; Cα contacts (8 Å, |Δi|>4): 367; chains: 1; bounding box: 49×35×66 Å

Foldseek 3Di:
DCLVVLQVVQVVQQQDWDDDPPDIDRGGDQADDDDPVVLLVQQVFDPDFFLDDQAQRQLFFRGHSVCCLVQPQLVSRVVGGDPPGDRPRHDPLNSLADACLCLPLVNVLFQVLQLLLLVCCVVVVDDLLVVLVQLLVLLVVPPPDCLSVVRDSCQNPQDPVNPPSQDRDGRPDHSVSSLSSLVSVLVVLVVVCVVDVPDDPLSVLSNQLSVLVNVLVCQLAPPVDFLVNSLVCLSVSLNSNSVSCCVNRVSNRDTPSNSSSSSVSVSCVSSNRNNVRHCVVVVVVVVVVD

Sequence (290 aa):
MYEREIRFAVKKFKDLQLNILVKTFSVKVLVLIGDHVILQDAYKRLKNFKCQGSTPVCRCCTLSPNEYITTFLSEKVEKFLRTDVIHPDLNKGNELYSDYFHDCAEGIFADTIFAVVNLFLLISDESSFEFSRMIRDISKNVCNFSLHHVITNDFFFVSRERKFVYKKNYVSLTGGQQIELVFVIYCFLKSYTERNLSCSPIILCFKYLLQSFVNLHLYMTDITKTTDEIIEKIKGIVDSIQVNIRVCLPEFSSTYISHFLNHYKSMIRALGHPYFLNTMKFEVNFKNLH

Organism: Strongyloides papillosus (NCBI:txid174720)

pLDDT: mean 87.0, std 11.54, range [29.16, 98.0]